Protein AF-C6GKH3-F1 (afdb_monomer_lite)

Sequence (196 aa):
LLYPLFTQWGGANEPIAAKLSFMPLEMGNGIILWLVVSGLVGSLLFGLWQRKAQFCWAEFGVLSQSASLTTAQLIGRYLLLSLLLFAGLYFLVSLIYQYFHVELRFLWPLLKPLTAERFNLFIVYWLPILVFFFVFNGLIVSVQMKQKVASSFTATLLIWSFKTALFATGGLIILWLFHFVPGFMQIGPGFDVVGL

Foldseek 3Di:
DLLLVQQVQQDPPHPCVVVPVLQVRSNLRSVLRSLLVLLVVLVVVLVVVVVVDDDDPVVLVCAPPDPPDGSVRVVVVVVVVVVCVVVVLLVVQVVCCVPVVDWDDDPPDTSHNDDPVNVSSCCVRVVSVVSSCCSVVVRCLSPVVNDDQDPDPVVRVVVSVVVVCCVVCVVVVVQCCQQCVCVVVVVHGNSVVVPD

pLDDT: mean 82.47, std 10.19, range [49.16, 94.94]

Organism: Pasteurella multocida (NCBI:txid747)

Radius of gyration: 20.03 Å; chains: 1; bounding box: 50×41×54 Å

Secondary structure (DSSP, 8-state):
-HHHHHHTTSSTT-HHHHH-TT---HHHHHHHHHHHHHHHHHHHHHHHHHTT----GGGGTSS---SSS-HHHHHHHHHHHHHHHHHHHHHHHHHHHHHH---EE-SS-EE-PPPHHHHHHHHHHHHHHHHHHIIIIIIIIIIITPPPP-SSHHHHHHHHHHHHHHHHHHHHHHHHHHHHHHHHTTS--HHHHTT-

Structure (mmCIF, N/CA/C/O backbone):
data_AF-C6GKH3-F1
#
_entry.id   AF-C6GKH3-F1
#
loop_
_atom_site.group_PDB
_atom_site.id
_atom_site.type_symbol
_atom_site.label_atom_id
_atom_site.label_alt_id
_atom_site.label_comp_id
_atom_site.label_asym_id
_atom_site.label_entity_id
_atom_site.label_seq_id
_atom_site.pdbx_PDB_ins_code
_atom_site.Cartn_x
_atom_site.Cartn_y
_atom_site.Cartn_z
_atom_site.occupancy
_atom_site.B_iso_or_equiv
_atom_site.auth_seq_id
_atom_site.auth_comp_id
_atom_site.auth_asym_id
_atom_site.auth_atom_id
_atom_site.pdbx_PDB_model_num
ATOM 1 N N . LEU A 1 1 ? 11.616 8.701 5.132 1.00 60.41 1 LEU A N 1
ATOM 2 C CA . LEU A 1 1 ? 12.934 8.353 5.713 1.00 60.41 1 LEU A CA 1
ATOM 3 C C . LEU A 1 1 ? 13.515 7.097 5.078 1.00 60.41 1 LEU A C 1
ATOM 5 O O . LEU A 1 1 ? 14.576 7.193 4.492 1.00 60.41 1 LEU A O 1
ATOM 9 N N . LEU A 1 2 ? 12.821 5.955 5.127 1.00 76.31 2 LEU A N 1
ATOM 10 C CA . LEU A 1 2 ? 13.358 4.697 4.585 1.00 76.31 2 LEU A CA 1
ATOM 11 C C . LEU A 1 2 ? 13.311 4.593 3.049 1.00 76.31 2 LEU A C 1
ATOM 13 O O . LEU A 1 2 ? 14.079 3.828 2.487 1.00 76.31 2 LEU A O 1
ATOM 17 N N . TYR A 1 3 ? 12.445 5.370 2.384 1.00 74.12 3 TYR A N 1
ATOM 18 C CA . TYR A 1 3 ? 12.283 5.348 0.924 1.00 74.12 3 TYR A CA 1
ATOM 19 C C . TYR A 1 3 ? 13.614 5.518 0.168 1.00 74.12 3 TYR A C 1
ATOM 21 O O . TYR A 1 3 ? 14.054 4.528 -0.403 1.00 74.12 3 TYR A O 1
ATOM 29 N N . PRO A 1 4 ? 14.326 6.666 0.247 1.00 72.94 4 PRO A N 1
ATOM 30 C CA . PRO A 1 4 ? 15.555 6.865 -0.528 1.00 72.94 4 PRO A CA 1
ATOM 31 C C . PRO A 1 4 ? 16.647 5.826 -0.234 1.00 72.94 4 PRO A C 1
ATOM 33 O O . PRO A 1 4 ? 17.414 5.486 -1.120 1.00 72.94 4 PRO A O 1
ATOM 36 N N . LEU A 1 5 ? 16.698 5.287 0.991 1.00 77.19 5 LEU A N 1
ATOM 37 C CA . LEU A 1 5 ? 17.719 4.324 1.419 1.00 77.19 5 LEU A CA 1
ATOM 38 C C . LEU A 1 5 ? 17.523 2.916 0.855 1.00 77.19 5 LEU A C 1
ATOM 40 O O . LEU A 1 5 ? 18.500 2.192 0.689 1.00 77.19 5 LEU A O 1
ATOM 44 N N . PHE A 1 6 ? 16.283 2.501 0.607 1.00 77.50 6 PHE A N 1
ATOM 45 C CA . PHE A 1 6 ? 16.000 1.160 0.093 1.00 77.50 6 PHE A CA 1
ATOM 46 C C . PHE A 1 6 ? 15.644 1.171 -1.389 1.00 77.50 6 PHE A C 1
ATOM 48 O O . PHE A 1 6 ? 15.880 0.176 -2.065 1.00 77.50 6 PHE A O 1
ATOM 55 N N . THR A 1 7 ? 15.148 2.292 -1.922 1.00 75.38 7 THR A N 1
ATOM 56 C CA . THR A 1 7 ? 14.892 2.414 -3.360 1.00 75.38 7 THR A CA 1
ATOM 57 C C . THR A 1 7 ? 16.166 2.589 -4.173 1.00 75.38 7 THR A C 1
ATOM 59 O O . THR A 1 7 ? 16.168 2.134 -5.305 1.00 75.38 7 THR A O 1
ATOM 62 N N . GLN A 1 8 ? 17.257 3.130 -3.606 1.00 73.12 8 GLN A N 1
ATOM 63 C CA . GLN A 1 8 ? 18.583 3.148 -4.262 1.00 73.12 8 GLN A CA 1
ATOM 64 C C . GLN A 1 8 ? 19.089 1.746 -4.622 1.00 73.12 8 GLN A C 1
ATOM 66 O O . GLN A 1 8 ? 19.972 1.590 -5.459 1.00 73.12 8 GLN A O 1
ATOM 71 N N . TRP A 1 9 ? 18.561 0.713 -3.961 1.00 68.38 9 TRP A N 1
ATOM 72 C CA . TRP A 1 9 ? 18.930 -0.653 -4.277 1.00 68.38 9 TRP A CA 1
ATOM 73 C C . TRP A 1 9 ? 18.181 -1.187 -5.475 1.00 68.38 9 TRP A C 1
ATOM 75 O O . TRP A 1 9 ? 18.629 -2.222 -5.912 1.00 68.38 9 TRP A O 1
ATOM 85 N N . GLY A 1 10 ? 17.151 -0.501 -5.995 1.00 62.56 10 GLY A N 1
ATOM 86 C CA . GLY A 1 10 ? 16.467 -0.803 -7.253 1.00 62.56 10 GLY A CA 1
ATOM 87 C C . GLY A 1 10 ? 16.907 0.139 -8.376 1.00 62.56 10 GLY A C 1
ATOM 88 O O . GLY A 1 10 ? 16.738 1.349 -8.270 1.00 62.56 10 GLY A O 1
ATOM 89 N N . GLY A 1 11 ? 17.463 -0.397 -9.464 1.00 63.91 11 GLY A N 1
ATOM 90 C CA . GLY A 1 11 ? 18.001 0.391 -10.581 1.00 63.91 11 GLY A CA 1
ATOM 91 C C . GLY A 1 11 ? 18.886 -0.437 -11.518 1.00 63.91 11 GLY A C 1
ATOM 92 O O . GLY A 1 11 ? 18.988 -1.650 -11.359 1.00 63.91 11 GLY A O 1
ATOM 93 N N . ALA A 1 12 ? 19.538 0.213 -12.488 1.00 49.16 12 ALA A N 1
ATOM 94 C CA . ALA A 1 12 ? 20.428 -0.469 -13.431 1.00 49.16 12 ALA A CA 1
ATOM 95 C C . ALA A 1 12 ? 21.635 -1.099 -12.702 1.00 49.16 12 ALA A C 1
ATOM 97 O O . ALA A 1 12 ? 22.285 -0.431 -11.899 1.00 49.16 12 ALA A O 1
ATOM 98 N N . ASN A 1 13 ? 21.957 -2.364 -13.012 1.00 55.03 13 ASN A N 1
ATOM 99 C CA . ASN A 1 13 ? 22.965 -3.200 -12.327 1.00 55.03 13 ASN A CA 1
ATOM 100 C C . ASN A 1 13 ? 22.602 -3.579 -10.876 1.00 55.03 13 ASN A C 1
ATOM 102 O O . ASN A 1 13 ? 23.437 -3.536 -9.969 1.00 55.03 13 ASN A O 1
ATOM 106 N N . GLU A 1 14 ? 21.346 -3.970 -10.658 1.00 64.31 14 GLU A N 1
ATOM 107 C CA . GLU A 1 14 ? 20.817 -4.285 -9.333 1.00 64.31 14 GLU A CA 1
ATOM 108 C C . GLU A 1 14 ? 21.371 -5.597 -8.725 1.00 64.31 14 GLU A C 1
ATOM 110 O O . GLU A 1 14 ? 21.302 -6.655 -9.361 1.00 64.31 14 GLU A O 1
ATOM 115 N N . PRO A 1 15 ? 21.812 -5.615 -7.451 1.00 63.19 15 PRO A N 1
ATOM 116 C CA . PRO A 1 15 ? 22.216 -6.849 -6.774 1.00 63.19 15 PRO A CA 1
ATOM 117 C C . PRO A 1 15 ? 21.060 -7.822 -6.484 1.00 63.19 15 PRO A C 1
ATOM 119 O O . PRO A 1 15 ? 21.326 -9.007 -6.270 1.00 63.19 15 PRO A O 1
ATOM 122 N N . ILE A 1 16 ? 19.803 -7.356 -6.436 1.00 65.38 16 ILE A N 1
ATOM 123 C CA . ILE A 1 16 ? 18.642 -8.205 -6.117 1.00 65.38 16 ILE A CA 1
ATOM 124 C C . ILE A 1 16 ? 18.239 -9.024 -7.341 1.00 65.38 16 ILE A C 1
ATOM 126 O O . ILE A 1 16 ? 18.256 -10.251 -7.250 1.00 65.38 16 ILE A O 1
ATOM 130 N N . ALA A 1 17 ? 17.976 -8.392 -8.489 1.00 61.50 17 ALA A N 1
ATOM 131 C CA . ALA A 1 17 ? 17.701 -9.110 -9.737 1.00 61.50 17 ALA A CA 1
ATOM 132 C C . ALA A 1 17 ? 18.861 -10.043 -10.153 1.00 61.50 17 ALA A C 1
ATOM 134 O O . ALA A 1 17 ? 18.625 -11.146 -10.642 1.00 61.50 17 ALA A O 1
ATOM 135 N N . ALA A 1 18 ? 20.114 -9.655 -9.876 1.00 62.12 18 ALA A N 1
ATOM 136 C CA . ALA A 1 18 ? 21.288 -10.491 -10.144 1.00 62.12 18 ALA A CA 1
ATOM 137 C C . ALA A 1 18 ? 21.376 -11.757 -9.266 1.00 62.12 18 ALA A C 1
ATOM 139 O O . ALA A 1 18 ? 22.001 -12.738 -9.666 1.00 62.12 18 ALA A O 1
ATOM 140 N N . LYS A 1 19 ? 20.779 -11.753 -8.065 1.00 74.31 19 LYS A N 1
ATOM 141 C CA . LYS A 1 19 ? 20.819 -12.886 -7.119 1.00 74.31 19 LYS A CA 1
ATOM 142 C C . LYS A 1 19 ? 19.516 -13.680 -7.063 1.00 74.31 19 LYS A C 1
ATOM 144 O O . LYS A 1 19 ? 19.547 -14.868 -6.751 1.00 74.31 19 LYS A O 1
ATOM 149 N N . LEU A 1 20 ? 18.381 -13.040 -7.334 1.00 77.88 20 LEU A N 1
ATOM 150 C CA . LEU A 1 20 ? 17.043 -13.614 -7.241 1.00 77.88 20 LEU A CA 1
ATOM 151 C C . LEU A 1 20 ? 16.384 -13.600 -8.623 1.00 77.88 20 LEU A C 1
ATOM 153 O O . LEU A 1 20 ? 15.686 -12.660 -8.992 1.00 77.88 20 LEU A O 1
ATOM 157 N N . SER A 1 21 ? 16.552 -14.693 -9.369 1.00 75.69 21 SER A N 1
ATOM 158 C CA . SER A 1 21 ? 16.004 -14.848 -10.726 1.00 75.69 21 SER A CA 1
ATOM 159 C C . SER A 1 21 ? 14.473 -14.764 -10.809 1.00 75.69 21 SER A C 1
ATOM 161 O O . SER A 1 21 ? 13.926 -14.508 -11.877 1.00 75.69 21 SER A O 1
ATOM 163 N N . PHE A 1 22 ? 13.768 -14.952 -9.689 1.00 79.50 22 PHE A N 1
ATOM 164 C CA . PHE A 1 22 ? 12.310 -14.830 -9.601 1.00 79.50 22 PHE A CA 1
ATOM 165 C C . PHE A 1 22 ? 11.820 -13.395 -9.323 1.00 79.50 22 PHE A C 1
ATOM 167 O O . PHE A 1 22 ? 10.611 -13.163 -9.303 1.00 79.50 22 PHE A O 1
ATOM 174 N N . MET A 1 23 ? 12.729 -12.430 -9.125 1.00 81.88 23 MET A N 1
ATOM 175 C CA . MET A 1 23 ? 12.424 -11.007 -8.922 1.00 81.88 23 MET A CA 1
ATOM 176 C C . MET A 1 23 ? 13.053 -10.135 -10.027 1.00 81.88 23 MET A C 1
ATOM 178 O O . MET A 1 23 ? 13.995 -9.386 -9.767 1.00 81.88 23 MET A O 1
ATOM 182 N N . PRO A 1 24 ? 12.545 -10.202 -11.273 1.00 79.81 24 PRO A N 1
ATOM 183 C CA . PRO A 1 24 ? 13.171 -9.547 -12.424 1.00 79.81 24 PRO A CA 1
ATOM 184 C C . PRO A 1 24 ? 12.916 -8.033 -12.524 1.00 79.81 24 PRO A C 1
ATOM 186 O O . PRO A 1 24 ? 13.501 -7.375 -13.379 1.00 79.81 24 PRO A O 1
ATOM 189 N N . LEU A 1 25 ? 12.019 -7.455 -11.717 1.00 78.12 25 LEU A N 1
ATOM 190 C CA . LEU A 1 25 ? 11.674 -6.032 -11.809 1.00 78.12 25 LEU A CA 1
ATOM 191 C C . LEU A 1 25 ? 12.678 -5.181 -11.023 1.00 78.12 25 LEU A C 1
ATOM 193 O O . LEU A 1 25 ? 12.406 -4.844 -9.879 1.00 78.12 25 LEU A O 1
ATOM 197 N N . GLU A 1 26 ? 13.785 -4.776 -11.647 1.00 74.56 26 GLU A N 1
ATOM 198 C CA . GLU A 1 26 ? 14.866 -3.979 -11.022 1.00 74.56 26 GLU A CA 1
ATOM 199 C C . GLU A 1 26 ? 14.336 -2.782 -10.218 1.00 74.56 26 GLU A C 1
ATOM 201 O O . GLU A 1 26 ? 14.573 -2.616 -9.026 1.00 74.56 26 GLU A O 1
ATOM 206 N N . MET A 1 27 ? 13.518 -1.970 -10.876 1.00 74.50 27 MET A N 1
ATOM 207 C CA . MET A 1 27 ? 12.934 -0.768 -10.300 1.00 74.50 27 MET A CA 1
ATOM 208 C C . MET A 1 27 ? 11.856 -1.125 -9.242 1.00 74.50 27 MET A C 1
ATOM 210 O O . MET A 1 27 ? 11.688 -0.438 -8.234 1.00 74.50 27 MET A O 1
ATOM 214 N N . GLY A 1 28 ? 11.145 -2.242 -9.434 1.00 77.75 28 GLY A N 1
ATOM 215 C CA . GLY A 1 28 ? 10.147 -2.753 -8.490 1.00 77.75 28 GLY A CA 1
ATOM 216 C C . GLY A 1 28 ? 10.755 -3.339 -7.217 1.00 77.75 28 GLY A C 1
ATOM 217 O O . GLY A 1 28 ? 10.156 -3.218 -6.151 1.00 77.75 28 GLY A O 1
ATOM 218 N N . ASN A 1 29 ? 11.944 -3.929 -7.297 1.00 84.69 29 ASN A N 1
ATOM 219 C CA . ASN A 1 29 ? 12.625 -4.586 -6.187 1.00 84.69 29 ASN A CA 1
ATOM 220 C C . ASN A 1 29 ? 13.001 -3.596 -5.082 1.00 84.69 29 ASN A C 1
ATOM 222 O O . ASN A 1 29 ? 12.704 -3.862 -3.916 1.00 84.69 29 ASN A O 1
ATOM 226 N N . GLY A 1 30 ? 13.534 -2.423 -5.436 1.00 82.44 30 GLY A N 1
ATOM 227 C CA . GLY A 1 30 ? 13.809 -1.349 -4.474 1.00 82.44 30 GLY A CA 1
ATOM 228 C C . GLY A 1 30 ? 12.553 -0.883 -3.726 1.00 82.44 30 GLY A C 1
ATOM 229 O O . GLY A 1 30 ? 12.572 -0.693 -2.508 1.00 82.44 30 GLY A O 1
ATOM 230 N N . ILE A 1 31 ? 11.418 -0.777 -4.427 1.00 82.25 31 ILE A N 1
ATOM 231 C CA . ILE A 1 31 ? 10.130 -0.434 -3.807 1.00 82.25 31 ILE A CA 1
ATOM 232 C C . ILE A 1 31 ? 9.643 -1.559 -2.897 1.00 82.25 31 ILE A C 1
ATOM 234 O O . ILE A 1 31 ? 9.250 -1.291 -1.765 1.00 82.25 31 ILE A O 1
ATOM 238 N N . ILE A 1 32 ? 9.687 -2.815 -3.345 1.00 87.69 32 ILE A N 1
ATOM 239 C CA . ILE A 1 32 ? 9.299 -3.962 -2.516 1.00 87.69 32 ILE A CA 1
ATOM 240 C C . ILE A 1 32 ? 10.155 -4.031 -1.255 1.00 87.69 32 ILE A C 1
ATOM 242 O O . ILE A 1 32 ? 9.604 -4.196 -0.169 1.00 87.69 32 ILE A O 1
ATOM 246 N N . LEU A 1 33 ? 11.471 -3.850 -1.365 1.00 87.50 33 LEU A N 1
ATOM 247 C CA . LEU A 1 33 ? 12.372 -3.832 -0.219 1.00 87.50 33 LEU A CA 1
ATOM 248 C C . LEU A 1 33 ? 11.985 -2.727 0.766 1.00 87.50 33 LEU A C 1
ATOM 250 O O . LEU A 1 33 ? 11.832 -2.986 1.962 1.00 87.50 33 LEU A O 1
ATOM 254 N N . TRP A 1 34 ? 11.759 -1.511 0.264 1.00 87.69 34 TRP A N 1
ATOM 255 C CA . TRP A 1 34 ? 11.295 -0.398 1.083 1.00 87.69 34 TRP A CA 1
ATOM 256 C C . TRP A 1 34 ? 9.975 -0.719 1.801 1.00 87.69 34 TRP A C 1
ATOM 258 O O . TRP A 1 34 ? 9.864 -0.481 3.009 1.00 87.69 34 TRP A O 1
ATOM 268 N N . LEU A 1 35 ? 8.989 -1.274 1.092 1.00 89.19 35 LEU A N 1
ATOM 269 C CA . LEU A 1 35 ? 7.688 -1.639 1.655 1.00 89.19 35 LEU A CA 1
ATOM 270 C C . LEU A 1 35 ? 7.818 -2.748 2.704 1.00 89.19 35 LEU A C 1
ATOM 272 O O . LEU A 1 35 ? 7.252 -2.623 3.787 1.00 89.19 35 LEU A O 1
ATOM 276 N N . VAL A 1 36 ? 8.598 -3.796 2.434 1.00 90.38 36 VAL A N 1
ATOM 277 C CA . VAL A 1 36 ? 8.830 -4.902 3.374 1.00 90.38 36 VAL A CA 1
ATOM 278 C C . VAL A 1 36 ? 9.476 -4.387 4.654 1.00 90.38 36 VAL A C 1
ATOM 280 O O . VAL A 1 36 ? 8.945 -4.621 5.738 1.00 90.38 36 VAL A O 1
ATOM 283 N N . VAL A 1 37 ? 10.573 -3.630 4.555 1.00 91.00 37 VAL A N 1
ATOM 284 C CA . VAL A 1 37 ? 11.255 -3.093 5.742 1.00 91.00 37 VAL A CA 1
ATOM 285 C C . VAL A 1 37 ? 10.336 -2.143 6.508 1.00 91.00 37 VAL A C 1
ATOM 287 O O . VAL A 1 37 ? 10.231 -2.239 7.731 1.00 91.00 37 VAL A O 1
ATOM 290 N N . SER A 1 38 ? 9.613 -1.267 5.809 1.00 90.19 38 SER A N 1
ATOM 291 C CA . SER A 1 38 ? 8.666 -0.344 6.444 1.00 90.19 38 SER A CA 1
ATOM 292 C C . SER A 1 38 ? 7.525 -1.087 7.144 1.00 90.19 38 SER A C 1
ATOM 294 O O . SER A 1 38 ? 7.148 -0.716 8.254 1.00 90.19 38 SER A O 1
ATOM 296 N N . GLY A 1 39 ? 6.996 -2.151 6.537 1.00 91.81 39 GLY A N 1
ATOM 297 C CA . GLY A 1 39 ? 5.958 -3.003 7.119 1.00 91.81 39 GLY A CA 1
ATOM 298 C C . GLY A 1 39 ? 6.449 -3.772 8.346 1.00 91.81 39 GLY A C 1
ATOM 299 O O . GLY A 1 39 ? 5.731 -3.854 9.343 1.00 91.81 39 GLY A O 1
ATOM 300 N N . LEU A 1 40 ? 7.688 -4.272 8.324 1.00 93.00 40 LEU A N 1
ATOM 301 C CA . LEU A 1 40 ? 8.318 -4.930 9.473 1.00 93.00 40 LEU A CA 1
ATOM 302 C C . LEU A 1 40 ? 8.518 -3.959 10.638 1.00 93.00 40 LEU A C 1
ATOM 304 O O . LEU A 1 40 ? 8.121 -4.260 11.764 1.00 93.00 40 LEU A O 1
ATOM 308 N N . VAL A 1 41 ? 9.070 -2.773 10.367 1.00 91.88 41 VAL A N 1
ATOM 309 C CA . VAL A 1 41 ? 9.230 -1.714 11.374 1.00 91.88 41 VAL A CA 1
ATOM 310 C C . VAL A 1 41 ? 7.867 -1.301 11.931 1.00 91.88 41 VAL A C 1
ATOM 312 O O . VAL A 1 41 ? 7.702 -1.233 13.147 1.00 91.88 41 VAL A O 1
ATOM 315 N N . GLY A 1 42 ? 6.872 -1.089 11.066 1.00 91.12 42 GLY A N 1
ATOM 316 C CA . GLY A 1 42 ? 5.506 -0.757 11.468 1.00 91.12 42 GLY A CA 1
ATOM 317 C C . GLY A 1 42 ? 4.881 -1.824 12.368 1.00 91.12 42 GLY A C 1
ATOM 318 O O . GLY A 1 42 ? 4.335 -1.497 13.419 1.00 91.12 42 GLY A O 1
ATOM 319 N N . SER A 1 43 ? 5.036 -3.100 12.014 1.00 91.56 43 SER A N 1
ATOM 320 C CA . SER A 1 43 ? 4.538 -4.232 12.808 1.00 91.56 43 SER A CA 1
ATOM 321 C C . SER A 1 43 ? 5.218 -4.320 14.174 1.00 91.56 43 SER A C 1
ATOM 323 O O . SER A 1 43 ? 4.554 -4.540 15.187 1.00 91.56 43 SER A O 1
ATOM 325 N N . LEU A 1 44 ? 6.536 -4.108 14.225 1.00 93.38 44 LEU A N 1
ATOM 326 C CA . LEU A 1 44 ? 7.302 -4.105 15.470 1.00 93.38 44 LEU A CA 1
ATOM 327 C C . LEU A 1 44 ? 6.871 -2.957 16.389 1.00 93.38 44 LEU A C 1
ATOM 329 O O . LEU A 1 44 ? 6.598 -3.182 17.568 1.00 93.38 44 LEU A O 1
ATOM 333 N N . LEU A 1 45 ? 6.754 -1.740 15.853 1.00 91.81 45 LEU A N 1
ATOM 334 C CA . LEU A 1 45 ? 6.290 -0.574 16.607 1.00 91.81 45 LEU A CA 1
ATOM 335 C C . LEU A 1 45 ? 4.852 -0.758 17.102 1.00 91.81 45 LEU A C 1
ATOM 337 O O . LEU A 1 45 ? 4.564 -0.449 18.260 1.00 91.81 45 LEU A O 1
ATOM 341 N N . PHE A 1 46 ? 3.975 -1.313 16.264 1.00 90.50 46 PHE A N 1
ATOM 342 C CA . PHE A 1 46 ? 2.610 -1.654 16.648 1.00 90.50 46 PHE A CA 1
ATOM 343 C C . PHE A 1 46 ? 2.589 -2.671 17.794 1.00 90.50 46 PHE A C 1
ATOM 345 O O . PHE A 1 46 ? 1.900 -2.453 18.786 1.00 90.50 46 PHE A O 1
ATOM 352 N N . GLY A 1 47 ? 3.393 -3.736 17.721 1.00 89.88 47 GLY A N 1
ATOM 353 C CA . GLY A 1 47 ? 3.489 -4.741 18.782 1.00 89.88 47 GLY A CA 1
ATOM 354 C C . GLY A 1 47 ? 4.012 -4.173 20.107 1.00 89.88 47 GLY A C 1
ATOM 355 O O . GLY A 1 47 ? 3.504 -4.510 21.177 1.00 89.88 47 GLY A O 1
ATOM 356 N N . LEU A 1 48 ? 4.993 -3.267 20.062 1.00 91.62 48 LEU A N 1
ATOM 357 C CA . LEU A 1 48 ? 5.496 -2.573 21.254 1.00 91.62 48 LEU A CA 1
ATOM 358 C C . LEU A 1 48 ? 4.447 -1.640 21.869 1.00 91.62 48 LEU A C 1
ATOM 360 O O . LEU A 1 48 ? 4.316 -1.588 23.093 1.00 91.62 48 LEU A O 1
ATOM 364 N N . TRP A 1 49 ? 3.699 -0.919 21.033 1.00 91.12 49 TRP A N 1
ATOM 365 C CA . TRP A 1 49 ? 2.583 -0.082 21.469 1.00 91.12 49 TRP A CA 1
ATOM 366 C C . TRP A 1 49 ? 1.464 -0.925 22.088 1.00 91.12 49 TRP A C 1
ATOM 368 O O . TRP A 1 49 ? 0.990 -0.615 23.181 1.00 91.12 49 TRP A O 1
ATOM 378 N N . GLN A 1 50 ? 1.109 -2.037 21.444 1.00 87.56 50 GLN A N 1
ATOM 379 C CA . GLN A 1 50 ? 0.048 -2.935 21.880 1.00 87.56 50 GLN A CA 1
ATOM 380 C C . GLN A 1 50 ? 0.287 -3.481 23.289 1.00 87.56 50 GLN A C 1
ATOM 382 O O . GLN A 1 50 ? -0.652 -3.573 24.069 1.00 87.56 50 GLN A O 1
ATOM 387 N N . ARG A 1 51 ? 1.536 -3.791 23.657 1.00 86.94 51 ARG A N 1
ATOM 388 C CA . ARG A 1 51 ? 1.872 -4.253 25.018 1.00 86.94 51 ARG A CA 1
ATOM 389 C C . ARG A 1 51 ? 1.481 -3.260 26.115 1.00 86.94 51 ARG A C 1
ATOM 391 O O . ARG A 1 51 ? 1.310 -3.665 27.259 1.00 86.94 51 ARG A O 1
ATOM 398 N N . LYS A 1 52 ? 1.393 -1.968 25.788 1.00 86.19 52 LYS A N 1
ATOM 399 C CA . LYS A 1 52 ? 1.048 -0.893 26.729 1.00 86.19 52 LYS A CA 1
ATOM 400 C C . LYS A 1 52 ? -0.407 -0.444 26.609 1.00 86.19 52 LYS A C 1
ATOM 402 O O . LYS A 1 52 ? -0.923 0.182 27.530 1.00 86.19 52 LYS A O 1
ATOM 407 N N . ALA A 1 53 ? -1.052 -0.716 25.480 1.00 81.81 53 ALA A N 1
ATOM 408 C CA . ALA A 1 53 ? -2.401 -0.262 25.199 1.00 81.81 53 ALA A CA 1
ATOM 409 C C . ALA A 1 53 ? -3.431 -1.284 25.709 1.00 81.81 53 ALA A C 1
ATOM 411 O O . ALA A 1 53 ? -3.395 -2.455 25.348 1.00 81.81 53 ALA A O 1
ATOM 412 N N . GLN A 1 54 ? -4.364 -0.833 26.546 1.00 73.56 54 GLN A N 1
ATOM 413 C CA . GLN A 1 54 ? -5.513 -1.634 26.970 1.00 73.56 54 GLN A CA 1
ATOM 414 C C . GLN A 1 54 ? -6.619 -1.462 25.935 1.00 73.56 54 GLN A C 1
ATOM 416 O O . GLN A 1 54 ? -7.215 -0.387 25.857 1.00 73.56 54 GLN A O 1
ATOM 421 N N . PHE A 1 55 ? -6.868 -2.478 25.108 1.00 71.81 55 PHE A N 1
ATOM 422 C CA . PHE A 1 55 ? -7.923 -2.385 24.108 1.00 71.81 55 PHE A CA 1
ATOM 423 C C . PHE A 1 55 ? -8.559 -3.726 23.740 1.00 71.81 55 PHE A C 1
ATOM 425 O O . PHE A 1 55 ? -7.916 -4.774 23.775 1.00 71.81 55 PHE A O 1
ATOM 432 N N . CYS A 1 56 ? -9.838 -3.684 23.362 1.00 71.31 56 CYS A N 1
ATOM 433 C CA . CYS A 1 56 ? -10.600 -4.859 22.956 1.00 71.31 56 CYS A CA 1
ATOM 434 C C . CYS A 1 56 ? -10.557 -5.030 21.432 1.00 71.31 56 CYS A C 1
ATOM 436 O O . CYS A 1 56 ? -10.988 -4.154 20.686 1.00 71.31 56 CYS A O 1
ATOM 438 N N . TRP A 1 57 ? -10.098 -6.186 20.945 1.00 71.62 57 TRP A N 1
ATOM 439 C CA . TRP A 1 57 ? -10.053 -6.500 19.508 1.00 71.62 57 TRP A CA 1
ATOM 440 C C . TRP A 1 57 ? -11.414 -6.417 18.807 1.00 71.62 57 TRP A C 1
ATOM 442 O O . TRP A 1 57 ? -11.485 -6.116 17.614 1.00 71.62 57 TRP A O 1
ATOM 452 N N . ALA A 1 58 ? -12.502 -6.642 19.546 1.00 66.19 58 ALA A N 1
ATOM 453 C CA . ALA A 1 58 ? -13.850 -6.502 19.017 1.00 66.19 58 ALA A CA 1
ATOM 454 C C . ALA A 1 58 ? -14.185 -5.039 18.677 1.00 66.19 58 ALA A C 1
ATOM 456 O O . ALA A 1 58 ? -14.835 -4.782 17.669 1.00 66.19 58 ALA A O 1
ATOM 457 N N . GLU A 1 59 ? -13.689 -4.066 19.451 1.00 66.88 59 GLU A N 1
ATOM 458 C CA . GLU A 1 59 ? -13.909 -2.630 19.197 1.00 66.88 59 GLU A CA 1
ATOM 459 C C . GLU A 1 59 ? -13.197 -2.122 17.938 1.00 66.88 59 GLU A C 1
ATOM 461 O O . GLU A 1 59 ? -13.496 -1.032 17.440 1.00 66.88 59 GLU A O 1
ATOM 466 N N . PHE A 1 60 ? -12.281 -2.921 17.395 1.00 65.06 60 PHE A N 1
ATOM 467 C CA . PHE A 1 60 ? -11.579 -2.650 16.145 1.00 65.06 60 PHE A CA 1
ATOM 468 C C . PHE A 1 60 ? -12.136 -3.416 14.949 1.00 65.06 60 PHE A C 1
ATOM 470 O O . PHE A 1 60 ? -11.550 -3.368 13.873 1.00 65.06 60 PHE A O 1
ATOM 477 N N . GLY A 1 61 ? -13.261 -4.118 15.115 1.00 63.44 61 GLY A N 1
ATOM 478 C CA . GLY A 1 61 ? -13.901 -4.849 14.023 1.00 63.44 61 GLY A CA 1
ATOM 479 C C . GLY A 1 61 ? -13.139 -6.099 13.574 1.00 63.44 61 GLY A C 1
ATOM 480 O O . GLY A 1 61 ? -13.484 -6.672 12.545 1.00 63.44 61 GLY A O 1
ATOM 481 N N . VAL A 1 62 ? -12.132 -6.542 14.341 1.00 65.31 62 VAL A N 1
ATOM 482 C CA . VAL A 1 62 ? -11.429 -7.817 14.106 1.00 65.31 62 VAL A CA 1
ATOM 483 C C . VAL A 1 62 ? -12.322 -8.996 14.490 1.00 65.31 62 VAL A C 1
ATOM 485 O O . VAL A 1 62 ? -12.289 -10.045 13.853 1.00 65.31 62 VAL A O 1
ATOM 488 N N . LEU A 1 63 ? -13.144 -8.813 15.524 1.00 69.19 63 LEU A N 1
ATOM 489 C CA . LEU A 1 63 ? -14.133 -9.786 15.973 1.00 69.19 63 LEU A CA 1
ATOM 490 C C . LEU A 1 63 ? -15.534 -9.221 15.754 1.00 69.19 63 LEU A C 1
ATOM 492 O O . LEU A 1 63 ? -15.760 -8.022 15.926 1.00 69.19 63 LEU A O 1
ATOM 496 N N . SER A 1 64 ? -16.480 -10.088 15.393 1.00 65.12 64 SER A N 1
ATOM 497 C CA . SER A 1 64 ? -17.881 -9.687 15.306 1.00 65.12 64 SER A CA 1
ATOM 498 C C . SER A 1 64 ? -18.397 -9.290 16.689 1.00 65.12 64 SER A C 1
ATOM 500 O O . SER A 1 64 ? -18.297 -10.061 17.640 1.00 65.12 64 SER A O 1
ATOM 502 N N . GLN A 1 65 ? -18.969 -8.091 16.784 1.00 66.12 65 GLN A N 1
ATOM 503 C CA . GLN A 1 65 ? -19.743 -7.645 17.947 1.00 66.12 65 GLN A CA 1
ATOM 504 C C . GLN A 1 65 ? -21.239 -7.960 17.804 1.00 66.12 65 GLN A C 1
ATOM 506 O O . GLN A 1 65 ? -22.015 -7.725 18.727 1.00 66.12 65 GLN A O 1
ATOM 511 N N . SER A 1 66 ? -21.666 -8.461 16.640 1.00 65.31 66 SER A N 1
ATOM 512 C CA . SER A 1 66 ? -23.072 -8.764 16.377 1.00 65.31 66 SER A CA 1
ATOM 513 C C . SER A 1 66 ? -23.412 -10.184 16.820 1.00 65.31 66 SER A C 1
ATOM 515 O O . SER A 1 66 ? -22.671 -11.121 16.533 1.00 65.31 66 SER A O 1
ATOM 517 N N . ALA A 1 67 ? -24.574 -10.357 17.452 1.00 66.12 67 ALA A N 1
ATOM 518 C CA . ALA A 1 67 ? -25.097 -11.682 17.790 1.00 66.12 67 ALA A CA 1
ATOM 519 C C . ALA A 1 67 ? -25.515 -12.499 16.548 1.00 66.12 67 ALA A C 1
ATOM 521 O O . ALA A 1 67 ? -25.689 -13.710 16.638 1.00 66.12 67 ALA A O 1
ATOM 522 N N . SER A 1 68 ? -25.693 -11.846 15.394 1.00 76.94 68 SER A N 1
ATOM 523 C CA . SER A 1 68 ? -26.243 -12.450 14.176 1.00 76.94 68 SER A CA 1
ATOM 524 C C . SER A 1 68 ? -25.198 -12.943 13.175 1.00 76.94 68 SER A C 1
ATOM 526 O O . SER A 1 68 ? -25.519 -13.801 12.355 1.00 76.94 68 SER A O 1
ATOM 528 N N . LEU A 1 69 ? -23.968 -12.419 13.206 1.00 80.44 69 LEU A N 1
ATOM 529 C CA . LEU A 1 69 ? -22.902 -12.815 12.283 1.00 80.44 69 LEU A CA 1
ATOM 530 C C . LEU A 1 69 ? -21.694 -13.329 13.049 1.00 80.44 69 LEU A C 1
ATOM 532 O O . LEU A 1 69 ? -21.188 -12.666 13.954 1.00 80.44 69 LEU A O 1
ATOM 536 N N . THR A 1 70 ? -21.171 -14.480 12.637 1.00 86.81 70 THR A N 1
ATOM 537 C CA . THR A 1 70 ? -19.888 -14.961 13.152 1.00 86.81 70 THR A CA 1
ATOM 538 C C . THR A 1 70 ? -18.740 -14.150 12.551 1.00 86.81 70 THR A C 1
ATOM 540 O O . THR A 1 70 ? -18.839 -13.614 11.443 1.00 86.81 70 THR A O 1
ATOM 543 N N . THR A 1 71 ? -17.608 -14.077 13.251 1.00 83.31 71 THR A N 1
ATOM 544 C CA . THR A 1 71 ? -16.400 -13.404 12.743 1.00 83.31 71 THR A CA 1
ATOM 545 C C . THR A 1 71 ? -15.971 -13.947 11.374 1.00 83.31 71 THR A C 1
ATOM 547 O O . THR A 1 71 ? -15.624 -13.171 10.489 1.00 83.31 71 THR A O 1
ATOM 550 N N . ALA A 1 72 ? -16.070 -15.263 11.153 1.00 86.50 72 ALA A N 1
ATOM 551 C CA . ALA A 1 72 ? -15.732 -15.884 9.871 1.00 86.50 72 ALA A CA 1
ATOM 552 C C . ALA A 1 72 ? -16.646 -15.413 8.724 1.00 86.50 72 ALA A C 1
ATOM 554 O O . ALA A 1 72 ? -16.165 -15.121 7.631 1.00 86.50 72 ALA A O 1
ATOM 555 N N . GLN A 1 73 ? -17.954 -15.280 8.975 1.00 87.69 73 GLN A N 1
ATOM 556 C CA . GLN A 1 73 ? -18.900 -14.748 7.988 1.00 87.69 73 GLN A CA 1
ATOM 557 C C . GLN A 1 73 ? -18.607 -13.283 7.656 1.00 87.69 73 GLN A C 1
ATOM 559 O O . GLN A 1 73 ? -18.685 -12.887 6.493 1.00 87.69 73 GLN A O 1
ATOM 564 N N . LEU A 1 74 ? -18.252 -12.482 8.664 1.00 84.75 74 LEU A N 1
ATOM 565 C CA . LEU A 1 74 ? -17.885 -11.083 8.475 1.00 84.75 74 LEU A CA 1
ATOM 566 C C . LEU A 1 74 ? -16.618 -10.952 7.614 1.00 84.75 74 LEU A C 1
ATOM 568 O O . LEU A 1 74 ? -16.622 -10.209 6.633 1.00 84.75 74 LEU A O 1
ATOM 572 N N . ILE A 1 75 ? -15.575 -11.732 7.924 1.00 85.75 75 ILE A N 1
ATOM 573 C CA . ILE A 1 75 ? -14.344 -11.808 7.124 1.00 85.75 75 ILE A CA 1
ATOM 574 C C . ILE A 1 75 ? -14.669 -12.220 5.685 1.00 85.75 75 ILE A C 1
ATOM 576 O O . ILE A 1 75 ? -14.228 -11.557 4.750 1.00 85.75 75 ILE A O 1
ATOM 580 N N . GLY A 1 76 ? -15.487 -13.259 5.491 1.00 89.25 76 GLY A N 1
ATOM 581 C CA . GLY A 1 76 ? -15.897 -13.718 4.163 1.00 89.25 76 GLY A CA 1
ATOM 582 C C . GLY A 1 76 ? -16.596 -12.633 3.338 1.00 89.25 76 GLY A C 1
ATOM 583 O O . GLY A 1 76 ? -16.293 -12.470 2.158 1.00 89.25 76 GLY A O 1
ATOM 584 N N . ARG A 1 77 ? -17.475 -11.831 3.956 1.00 89.38 77 ARG A N 1
ATOM 585 C CA . ARG A 1 77 ? -18.141 -10.697 3.287 1.00 89.38 77 ARG A CA 1
ATOM 586 C C . ARG A 1 77 ? -17.158 -9.607 2.872 1.00 89.38 77 ARG A C 1
ATOM 588 O O . ARG A 1 77 ? -17.261 -9.108 1.755 1.00 89.38 77 ARG A O 1
ATOM 595 N N . TYR A 1 78 ? -16.205 -9.249 3.732 1.00 87.19 78 TYR A N 1
ATOM 596 C CA . TYR A 1 78 ? -15.193 -8.247 3.390 1.00 87.19 78 TYR A CA 1
ATOM 597 C C . TYR A 1 78 ? -14.199 -8.747 2.338 1.00 87.19 78 TYR A C 1
ATOM 599 O O . TYR A 1 78 ? -13.816 -7.979 1.459 1.00 87.19 78 TYR A O 1
ATOM 607 N N . LEU A 1 79 ? -13.829 -10.030 2.370 1.00 89.12 79 LEU A N 1
ATOM 608 C CA . LEU A 1 79 ? -13.023 -10.652 1.319 1.00 89.12 79 LEU A CA 1
ATOM 609 C C . LEU A 1 79 ? -13.762 -10.658 -0.020 1.00 89.12 79 LEU A C 1
ATOM 611 O O . LEU A 1 79 ? -13.175 -10.286 -1.033 1.00 89.12 79 LEU A O 1
ATOM 615 N N . LEU A 1 80 ? -15.052 -11.007 -0.025 1.00 92.94 80 LEU A N 1
ATOM 616 C CA . LEU A 1 80 ? -15.882 -10.942 -1.225 1.00 92.94 80 LEU A CA 1
ATOM 617 C C . LEU A 1 80 ? -15.986 -9.507 -1.751 1.00 92.94 80 LEU A C 1
ATOM 619 O O . LEU A 1 80 ? -15.807 -9.285 -2.943 1.00 92.94 80 LEU A O 1
ATOM 623 N N . LEU A 1 81 ? -16.223 -8.527 -0.877 1.00 91.69 81 LEU A N 1
ATOM 624 C CA . LEU A 1 81 ? -16.261 -7.118 -1.265 1.00 91.69 81 LEU A CA 1
ATOM 625 C C . LEU A 1 81 ? -14.925 -6.663 -1.869 1.00 91.69 81 LEU A C 1
ATOM 627 O O . LEU A 1 81 ? -14.920 -6.033 -2.921 1.00 91.69 81 LEU A O 1
ATOM 631 N N . SER A 1 82 ? -13.798 -7.013 -1.243 1.00 88.06 82 SER A N 1
ATOM 632 C CA . SER A 1 82 ? -12.455 -6.719 -1.759 1.00 88.06 82 SER A CA 1
ATOM 633 C C . SER A 1 82 ? -12.231 -7.341 -3.141 1.00 88.06 82 SER A C 1
ATOM 635 O O . SER A 1 82 ? -11.783 -6.657 -4.062 1.00 88.06 82 SER A O 1
ATOM 637 N N . LEU A 1 83 ? -12.628 -8.607 -3.321 1.00 90.44 83 LEU A N 1
ATOM 638 C CA . LEU A 1 83 ? -12.557 -9.301 -4.605 1.00 90.44 83 LEU A CA 1
ATOM 639 C C . LEU A 1 83 ? -13.415 -8.611 -5.672 1.00 90.44 83 LEU A C 1
ATOM 641 O O . LEU A 1 83 ? -12.942 -8.419 -6.787 1.00 90.44 83 LEU A O 1
ATOM 645 N N . LEU A 1 84 ? -14.644 -8.206 -5.339 1.00 94.25 84 LEU A N 1
ATOM 646 C CA . LEU A 1 84 ? -15.541 -7.501 -6.259 1.00 94.25 84 LEU A CA 1
ATOM 647 C C . LEU A 1 84 ? -14.994 -6.124 -6.651 1.00 94.25 84 LEU A C 1
ATOM 649 O O . LEU A 1 84 ? -15.052 -5.763 -7.823 1.00 94.25 84 LEU A O 1
ATOM 653 N N . LEU A 1 85 ? -14.430 -5.371 -5.702 1.00 90.69 85 LEU A N 1
ATOM 654 C CA . LEU A 1 85 ? -13.799 -4.076 -5.977 1.00 90.69 85 LEU A CA 1
ATOM 655 C C . LEU A 1 85 ? -12.572 -4.235 -6.881 1.00 90.69 85 LEU A C 1
ATOM 657 O O . LEU A 1 85 ? -12.425 -3.499 -7.857 1.00 90.69 85 LEU A O 1
ATOM 661 N N . PHE A 1 86 ? -11.718 -5.221 -6.595 1.00 86.44 86 PHE A N 1
ATOM 662 C CA . PHE A 1 86 ? -10.555 -5.533 -7.421 1.00 86.44 86 PHE A CA 1
ATOM 663 C C . PHE A 1 86 ? -10.963 -5.980 -8.831 1.00 86.44 86 PHE A C 1
ATOM 665 O O . PHE A 1 86 ? -10.452 -5.449 -9.816 1.00 86.44 86 PHE A O 1
ATOM 672 N N . ALA A 1 87 ? -11.914 -6.911 -8.937 1.00 89.81 87 ALA A N 1
ATOM 673 C CA . ALA A 1 87 ? -12.424 -7.405 -10.211 1.00 89.81 87 ALA A CA 1
ATOM 674 C C . ALA A 1 87 ? -13.096 -6.292 -11.022 1.00 89.81 87 ALA A C 1
ATOM 676 O O . ALA A 1 87 ? -12.864 -6.195 -12.223 1.00 89.81 87 ALA A O 1
ATOM 677 N N . GLY A 1 88 ? -13.873 -5.419 -10.375 1.00 92.00 88 GLY A N 1
ATOM 678 C CA . GLY A 1 88 ? -14.504 -4.266 -11.012 1.00 92.00 88 GLY A CA 1
ATOM 679 C C . GLY A 1 88 ? -13.482 -3.280 -11.577 1.00 92.00 88 GLY A C 1
ATOM 680 O O . GLY A 1 88 ? -13.599 -2.868 -12.731 1.00 92.00 88 GLY A O 1
ATOM 681 N N . LEU A 1 89 ? -12.438 -2.952 -10.807 1.00 88.62 89 LEU A N 1
ATOM 682 C CA . LEU A 1 89 ? -11.349 -2.097 -11.283 1.00 88.62 89 LEU A CA 1
ATOM 683 C C . LEU A 1 89 ? -10.594 -2.746 -12.449 1.00 88.62 89 LEU A C 1
ATOM 685 O O . LEU A 1 89 ? -10.354 -2.095 -13.463 1.00 88.62 89 LEU A O 1
ATOM 689 N N . TYR A 1 90 ? -10.247 -4.029 -12.334 1.00 88.50 90 TYR A N 1
ATOM 690 C CA . TYR A 1 90 ? -9.552 -4.764 -13.391 1.00 88.50 90 TYR A CA 1
ATOM 691 C C . TYR A 1 90 ? -10.390 -4.874 -14.671 1.00 88.50 90 TYR A C 1
ATOM 693 O O . TYR A 1 90 ? -9.867 -4.698 -15.773 1.00 88.50 90 TYR A O 1
ATOM 701 N N . PHE A 1 91 ? -11.696 -5.108 -14.538 1.00 91.81 91 PHE A N 1
ATOM 702 C CA . PHE A 1 91 ? -12.636 -5.116 -15.654 1.00 91.81 91 PHE A CA 1
ATOM 703 C C . PHE A 1 91 ? -12.675 -3.756 -16.357 1.00 91.81 91 PHE A C 1
ATOM 705 O O . PHE A 1 91 ? -12.526 -3.695 -17.574 1.00 91.81 91 PHE A O 1
ATOM 712 N N . LEU A 1 92 ? -12.779 -2.659 -15.601 1.00 91.25 92 LEU A N 1
ATOM 713 C CA . LEU A 1 92 ? -12.773 -1.300 -16.147 1.00 91.25 92 LEU A CA 1
ATOM 714 C C . LEU A 1 92 ? -11.462 -0.975 -16.876 1.00 91.25 92 LEU A C 1
ATOM 716 O O . LEU A 1 92 ? -11.487 -0.449 -17.986 1.00 91.25 92 LEU A O 1
ATOM 720 N N . VAL A 1 93 ? -10.319 -1.344 -16.296 1.00 89.38 93 VAL A N 1
ATOM 721 C CA . VAL A 1 93 ? -9.000 -1.205 -16.935 1.00 89.38 93 VAL A CA 1
ATOM 722 C C . VAL A 1 93 ? -8.931 -2.005 -18.236 1.00 89.38 93 VAL A C 1
ATOM 724 O O . VAL A 1 93 ? -8.426 -1.508 -19.241 1.00 89.38 93 VAL A O 1
ATOM 727 N N . SER A 1 94 ? -9.465 -3.226 -18.233 1.00 89.69 94 SER A N 1
ATOM 728 C CA . SER A 1 94 ? -9.485 -4.097 -19.409 1.00 89.69 94 SER A CA 1
ATOM 729 C C . SER A 1 94 ? -10.376 -3.539 -20.517 1.00 89.69 94 SER A C 1
ATOM 731 O O . SER A 1 94 ? -9.971 -3.549 -21.675 1.00 89.69 94 SER A O 1
ATOM 733 N N . LEU A 1 95 ? -11.543 -2.980 -20.175 1.00 92.62 95 LEU A N 1
ATOM 734 C CA . LEU A 1 95 ? -12.406 -2.280 -21.128 1.00 92.62 95 LEU A CA 1
ATOM 735 C C . LEU A 1 95 ? -11.695 -1.074 -21.745 1.00 92.62 95 LEU A C 1
ATOM 737 O O . LEU A 1 95 ? -11.690 -0.922 -22.964 1.00 92.62 95 LEU A O 1
ATOM 741 N N . ILE A 1 96 ? -11.069 -0.229 -20.921 1.00 91.69 96 ILE A N 1
ATOM 742 C CA . ILE A 1 96 ? -10.363 0.962 -21.409 1.00 91.69 96 ILE A CA 1
ATOM 743 C C . ILE A 1 96 ? -9.249 0.560 -22.373 1.00 91.69 96 ILE A C 1
ATOM 745 O O . ILE A 1 96 ? -9.137 1.116 -23.465 1.00 91.69 96 ILE A O 1
ATOM 749 N N . TYR A 1 97 ? -8.466 -0.449 -22.003 1.00 90.25 97 TYR A N 1
ATOM 750 C CA . TYR A 1 97 ? -7.410 -0.966 -22.857 1.00 90.25 97 TYR A CA 1
ATOM 751 C C . TYR A 1 97 ? -7.951 -1.553 -24.170 1.00 90.25 97 TYR A C 1
ATOM 753 O O . TYR A 1 97 ? -7.398 -1.287 -25.234 1.00 90.25 97 TYR A O 1
ATOM 761 N N . GLN A 1 98 ? -9.043 -2.318 -24.116 1.00 91.25 98 GLN A N 1
ATOM 762 C CA . GLN A 1 98 ? -9.606 -2.985 -25.290 1.00 91.25 98 GLN A CA 1
ATOM 763 C C . GLN A 1 98 ? -10.229 -2.007 -26.292 1.00 91.25 98 GLN A C 1
ATOM 765 O O . GLN A 1 98 ? -10.059 -2.191 -27.493 1.00 91.25 98 GLN A O 1
ATOM 770 N N . TYR A 1 99 ? -10.960 -0.997 -25.813 1.00 94.88 99 TYR A N 1
ATOM 771 C CA . TYR A 1 99 ? -11.724 -0.089 -26.676 1.00 94.88 99 TYR A CA 1
ATOM 772 C C . TYR A 1 99 ? -10.973 1.188 -27.044 1.00 94.88 99 TYR A C 1
ATOM 774 O O . TYR A 1 99 ? -11.159 1.706 -28.141 1.00 94.88 99 TYR A O 1
ATOM 782 N N . PHE A 1 100 ? -10.141 1.709 -26.141 1.00 92.25 100 PHE A N 1
ATOM 783 C CA . PHE A 1 100 ? -9.427 2.969 -26.359 1.00 92.25 100 PHE A CA 1
ATOM 784 C C . PHE A 1 100 ? -7.942 2.757 -26.648 1.00 92.25 100 PHE A C 1
ATOM 786 O O . PHE A 1 100 ? -7.268 3.706 -27.035 1.00 92.25 100 PHE A O 1
ATOM 793 N N . HIS A 1 101 ? -7.415 1.544 -26.439 1.00 87.81 101 HIS A N 1
ATOM 794 C CA . HIS A 1 101 ? -5.981 1.247 -26.538 1.00 87.81 101 HIS A CA 1
ATOM 795 C C . HIS A 1 101 ? -5.116 2.165 -25.659 1.00 87.81 101 HIS A C 1
ATOM 797 O O . HIS A 1 101 ? -3.937 2.394 -25.929 1.00 87.81 101 HIS A O 1
ATOM 803 N N . VAL A 1 102 ? -5.712 2.673 -24.574 1.00 85.50 102 VAL A N 1
ATOM 804 C CA . VAL A 1 102 ? -5.057 3.526 -23.585 1.00 85.50 102 VAL A CA 1
ATOM 805 C C . VAL A 1 102 ? -4.646 2.681 -22.393 1.00 85.50 102 VAL A C 1
ATOM 807 O O . VAL A 1 102 ? -5.415 1.879 -21.865 1.00 85.50 102 VAL A O 1
ATOM 810 N N . GLU A 1 103 ? -3.422 2.903 -21.931 1.00 82.31 103 GLU A N 1
ATOM 811 C CA . GLU A 1 103 ? -2.932 2.311 -20.699 1.00 82.31 103 GLU A CA 1
ATOM 812 C C . GLU A 1 103 ? -3.033 3.323 -19.562 1.00 82.31 103 GLU A C 1
ATOM 814 O O . GLU A 1 103 ? -2.425 4.394 -19.608 1.00 82.31 103 GLU A O 1
ATOM 819 N N . LEU A 1 104 ? -3.766 2.960 -18.511 1.00 75.19 104 LEU A N 1
ATOM 820 C CA . LEU A 1 104 ? -3.835 3.764 -17.300 1.00 75.19 104 LEU A CA 1
ATOM 821 C C . LEU A 1 104 ? -2.535 3.588 -16.513 1.00 75.19 104 LEU A C 1
ATOM 823 O O . LEU A 1 104 ? -2.306 2.582 -15.837 1.00 75.19 104 LEU A O 1
ATOM 827 N N . ARG A 1 105 ? -1.655 4.580 -16.641 1.00 68.62 105 ARG A N 1
ATOM 828 C CA . ARG A 1 105 ? -0.371 4.629 -15.946 1.00 68.62 105 ARG A CA 1
ATOM 829 C C . ARG A 1 105 ? -0.393 5.789 -14.960 1.00 68.62 105 ARG A C 1
ATOM 831 O O . ARG A 1 105 ? -0.493 6.944 -15.359 1.00 68.62 105 ARG A O 1
ATOM 838 N N . PHE A 1 106 ? -0.262 5.479 -13.678 1.00 53.22 106 PHE A N 1
ATOM 839 C CA . PHE A 1 106 ? 0.210 6.435 -12.685 1.00 53.22 106 PHE A CA 1
ATOM 840 C C . PHE A 1 106 ? 1.579 5.944 -12.237 1.00 53.22 106 PHE A C 1
ATOM 842 O O . PHE A 1 106 ? 1.716 4.733 -12.086 1.00 53.22 106 PHE A O 1
ATOM 849 N N . LEU A 1 107 ? 2.549 6.863 -12.103 1.00 49.34 107 LEU A N 1
ATOM 850 C CA . LEU A 1 107 ? 3.988 6.663 -11.838 1.00 49.34 107 LEU A CA 1
ATOM 851 C C . LEU A 1 107 ? 4.332 5.229 -11.384 1.00 49.34 107 LEU A C 1
ATOM 853 O O . LEU A 1 107 ? 5.064 4.526 -12.071 1.00 49.34 107 LEU A O 1
ATOM 857 N N . TRP A 1 108 ? 3.709 4.796 -10.283 1.00 53.16 108 TRP A N 1
ATOM 858 C CA . TRP A 1 108 ? 3.584 3.415 -9.815 1.00 53.16 108 TRP A CA 1
ATOM 859 C C . TRP A 1 108 ? 2.226 3.340 -9.088 1.00 53.16 108 TRP A C 1
ATOM 861 O O . TRP A 1 108 ? 2.030 4.182 -8.209 1.00 53.16 108 TRP A O 1
ATOM 871 N N . PRO A 1 109 ? 1.250 2.457 -9.399 1.00 52.53 109 PRO A N 1
ATOM 872 C CA . PRO A 1 109 ? 1.296 1.180 -10.116 1.00 52.53 109 PRO A CA 1
ATOM 873 C C . PRO A 1 109 ? 0.701 1.225 -11.539 1.00 52.53 109 PRO A C 1
ATOM 875 O O . PRO A 1 109 ? -0.226 1.978 -11.838 1.00 52.53 109 PRO A O 1
ATOM 878 N N . LEU A 1 110 ? 1.183 0.333 -12.412 1.00 60.88 110 LEU A N 1
ATOM 879 C CA . LEU A 1 110 ? 0.628 0.161 -13.755 1.00 60.88 110 LEU A CA 1
ATOM 880 C C . LEU A 1 110 ? -0.661 -0.668 -13.707 1.00 60.88 110 LEU A C 1
ATOM 882 O O . LEU A 1 110 ? -0.625 -1.880 -13.492 1.00 60.88 110 LEU A O 1
ATOM 886 N N . LEU A 1 111 ? -1.796 -0.024 -13.973 1.00 70.50 111 LEU A N 1
ATOM 887 C CA . LEU A 1 111 ? -3.069 -0.701 -14.190 1.00 70.50 111 LEU A CA 1
ATOM 888 C C . LEU A 1 111 ? -3.126 -1.152 -15.649 1.00 70.50 111 LEU A C 1
ATOM 890 O O . LEU A 1 111 ? -3.620 -0.450 -16.530 1.00 70.50 111 LEU A O 1
ATOM 894 N N . LYS A 1 112 ? -2.565 -2.335 -15.905 1.00 77.62 112 LYS A N 1
ATOM 895 C CA . LYS A 1 112 ? -2.623 -2.999 -17.208 1.00 77.62 112 LYS A CA 1
ATOM 896 C C . LYS A 1 112 ? -3.313 -4.353 -17.092 1.00 77.62 112 LYS A C 1
ATOM 898 O O . LYS A 1 112 ? -3.171 -5.010 -16.057 1.00 77.62 112 LYS A O 1
ATOM 903 N N . PRO A 1 113 ? -3.960 -4.826 -18.170 1.00 83.00 113 PRO A N 1
ATOM 904 C CA . PRO A 1 113 ? -4.332 -6.226 -18.275 1.00 83.00 113 PRO A CA 1
ATOM 905 C C . PRO A 1 113 ? -3.122 -7.135 -18.009 1.00 83.00 113 PRO A C 1
ATOM 907 O O . PRO A 1 113 ? -1.994 -6.883 -18.459 1.00 83.00 113 PRO A O 1
ATOM 910 N N . LEU A 1 114 ? -3.366 -8.171 -17.210 1.00 83.06 114 LEU A N 1
ATOM 911 C CA . LEU A 1 114 ? -2.369 -9.170 -16.835 1.00 83.06 114 LEU A CA 1
ATOM 912 C C . LEU A 1 114 ? -2.153 -10.137 -18.004 1.00 83.06 114 LEU A C 1
ATOM 914 O O . LEU A 1 114 ? -3.081 -10.821 -18.424 1.00 83.06 114 LEU A O 1
ATOM 918 N N . THR A 1 115 ? -0.921 -10.207 -18.508 1.00 85.25 115 THR A N 1
ATOM 919 C CA . THR A 1 115 ? -0.471 -11.316 -19.360 1.00 85.25 115 THR A CA 1
ATOM 920 C C . THR A 1 115 ? -0.122 -12.523 -18.485 1.00 85.25 115 THR A C 1
ATOM 922 O O . THR A 1 115 ? 0.069 -12.371 -17.276 1.00 85.25 115 THR A O 1
ATOM 925 N N . ALA A 1 116 ? 0.014 -13.714 -19.076 1.00 84.12 116 ALA A N 1
ATOM 926 C CA . ALA A 1 116 ? 0.420 -14.918 -18.341 1.00 84.12 116 ALA A CA 1
ATOM 927 C C . ALA A 1 116 ? 1.745 -14.718 -17.576 1.00 84.12 116 ALA A C 1
ATOM 929 O O . ALA A 1 116 ? 1.857 -15.070 -16.405 1.00 84.12 116 ALA A O 1
ATOM 930 N N . GLU A 1 117 ? 2.719 -14.054 -18.201 1.00 82.75 117 GLU A N 1
ATOM 931 C CA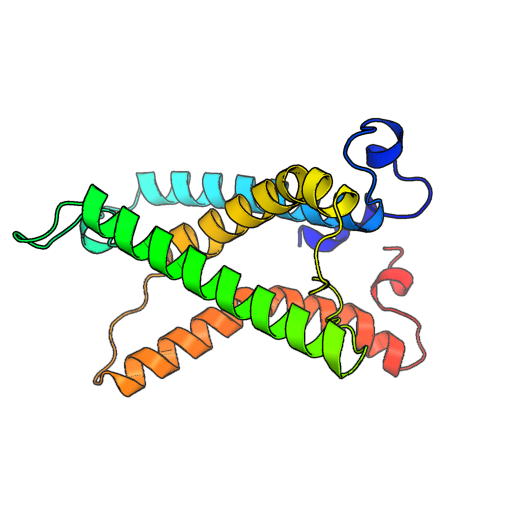 . GLU A 1 117 ? 4.001 -13.715 -17.571 1.00 82.75 117 GLU A CA 1
ATOM 932 C C . GLU A 1 117 ? 3.831 -12.776 -16.367 1.00 82.75 117 GLU A C 1
ATOM 934 O O . GLU A 1 117 ? 4.406 -13.004 -15.304 1.00 82.75 117 GLU A O 1
ATOM 939 N N . ARG A 1 118 ? 2.987 -11.743 -16.493 1.00 80.88 118 ARG A N 1
ATOM 940 C CA . ARG A 1 118 ? 2.711 -10.800 -15.396 1.00 80.88 118 ARG A CA 1
ATOM 941 C C . ARG A 1 118 ? 1.941 -11.448 -14.254 1.00 80.88 118 ARG A C 1
ATOM 943 O O . ARG A 1 118 ? 2.126 -11.047 -13.111 1.00 80.88 118 ARG A O 1
ATOM 950 N N . PHE A 1 119 ? 1.101 -12.439 -14.543 1.00 83.69 119 PHE A N 1
ATOM 951 C CA . PHE A 1 119 ? 0.387 -13.190 -13.516 1.00 83.69 119 PHE A CA 1
ATOM 952 C C . PHE A 1 119 ? 1.345 -13.996 -12.627 1.00 83.69 119 PHE A C 1
ATOM 954 O O . PHE A 1 119 ? 1.171 -14.020 -11.413 1.00 83.69 119 PHE A O 1
ATOM 961 N N . ASN A 1 120 ? 2.414 -14.569 -13.190 1.00 83.62 120 ASN A N 1
ATOM 962 C CA . ASN A 1 120 ? 3.435 -15.257 -12.390 1.00 83.62 120 ASN A CA 1
ATOM 963 C C . ASN A 1 120 ? 4.168 -14.296 -11.442 1.00 83.62 120 ASN A C 1
ATOM 965 O O . ASN A 1 120 ? 4.441 -14.634 -10.291 1.00 83.62 120 ASN A O 1
ATOM 969 N N . LEU A 1 121 ? 4.433 -13.071 -11.902 1.00 84.06 121 LEU A N 1
ATOM 970 C CA . LEU A 1 121 ? 5.033 -12.023 -11.073 1.00 84.06 121 LEU A CA 1
ATOM 971 C C . LEU A 1 121 ? 4.041 -11.426 -10.071 1.00 84.06 121 LEU A C 1
ATOM 973 O O . LEU A 1 121 ? 4.459 -10.899 -9.042 1.00 84.06 121 LEU A O 1
ATOM 977 N N . PHE A 1 122 ? 2.735 -11.524 -10.335 1.00 83.00 122 PHE A N 1
ATOM 978 C CA . PHE A 1 122 ? 1.707 -10.937 -9.485 1.00 83.00 122 PHE A CA 1
ATOM 979 C C . PHE A 1 122 ? 1.877 -11.389 -8.040 1.00 83.00 122 PHE A C 1
ATOM 981 O O . PHE A 1 122 ? 2.038 -10.541 -7.181 1.00 83.00 122 PHE A O 1
ATOM 988 N N . ILE A 1 123 ? 1.940 -12.692 -7.757 1.00 81.62 123 ILE A N 1
ATOM 989 C CA . ILE A 1 123 ? 2.025 -13.183 -6.371 1.00 81.62 123 ILE A CA 1
ATOM 990 C C . ILE A 1 123 ? 3.303 -12.690 -5.672 1.00 81.62 123 ILE A C 1
ATOM 992 O O . ILE A 1 123 ? 3.236 -12.245 -4.526 1.00 81.62 123 ILE A O 1
ATOM 996 N N . VAL A 1 124 ? 4.442 -12.718 -6.371 1.00 85.44 124 VAL A N 1
ATOM 997 C CA . VAL A 1 124 ? 5.760 -12.344 -5.828 1.00 85.44 124 VAL A CA 1
ATOM 998 C C . VAL A 1 124 ? 5.793 -10.883 -5.378 1.00 85.44 124 VAL A C 1
ATOM 1000 O O . VAL A 1 124 ? 6.291 -10.585 -4.296 1.00 85.44 124 VAL A O 1
ATOM 1003 N N . TYR A 1 125 ? 5.241 -9.975 -6.183 1.00 84.31 125 TYR A N 1
ATOM 1004 C CA . TYR A 1 125 ? 5.275 -8.535 -5.909 1.00 84.31 125 TYR A CA 1
ATOM 1005 C C . TYR A 1 125 ? 4.042 -8.047 -5.143 1.00 84.31 125 TYR A C 1
ATOM 1007 O O . TYR A 1 125 ? 4.139 -7.167 -4.289 1.00 84.31 125 TYR A O 1
ATOM 1015 N N . TRP A 1 126 ? 2.872 -8.624 -5.406 1.00 84.12 126 TRP A N 1
ATOM 1016 C CA . TRP A 1 126 ? 1.613 -8.206 -4.797 1.00 84.12 126 TRP A CA 1
ATOM 1017 C C . TRP A 1 126 ? 1.507 -8.622 -3.335 1.0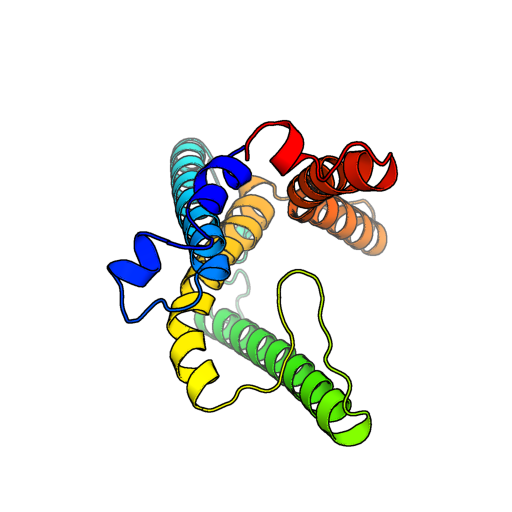0 84.12 126 TRP A C 1
ATOM 1019 O O . TRP A 1 126 ? 0.993 -7.846 -2.535 1.00 84.12 126 TRP A O 1
ATOM 1029 N N . LEU A 1 127 ? 2.009 -9.801 -2.952 1.00 85.69 127 LEU A N 1
ATOM 1030 C CA . LEU A 1 127 ? 1.904 -10.261 -1.567 1.00 85.69 127 LEU A CA 1
ATOM 1031 C C . LEU A 1 127 ? 2.647 -9.331 -0.581 1.00 85.69 127 LEU A C 1
ATOM 1033 O O . LEU A 1 127 ? 2.025 -8.918 0.399 1.00 85.69 127 LEU A O 1
ATOM 1037 N N . PRO A 1 128 ? 3.908 -8.912 -0.825 1.00 87.88 128 PRO A N 1
ATOM 1038 C CA . PRO A 1 128 ? 4.567 -7.906 0.011 1.00 87.88 128 PRO A CA 1
ATOM 1039 C C . PRO A 1 128 ? 3.811 -6.575 0.081 1.00 87.88 128 PRO A C 1
ATOM 1041 O O . PRO A 1 128 ? 3.684 -5.992 1.158 1.00 87.88 128 PRO A O 1
ATOM 1044 N N . ILE A 1 129 ? 3.273 -6.111 -1.053 1.00 88.06 129 ILE A N 1
ATOM 1045 C CA . ILE A 1 129 ? 2.470 -4.884 -1.127 1.00 88.06 129 ILE A CA 1
ATOM 1046 C C . ILE A 1 129 ? 1.217 -5.019 -0.255 1.00 88.06 129 ILE A C 1
ATOM 1048 O O . ILE A 1 129 ? 0.920 -4.130 0.545 1.00 88.06 129 ILE A O 1
ATOM 1052 N N . LEU A 1 130 ? 0.505 -6.144 -0.365 1.00 87.00 130 LEU A N 1
ATOM 1053 C CA . LEU A 1 130 ? -0.678 -6.437 0.435 1.00 87.00 130 LEU A CA 1
ATOM 1054 C C . LEU A 1 130 ? -0.343 -6.428 1.927 1.00 87.00 130 LEU A C 1
ATOM 1056 O O . LEU A 1 130 ? -1.047 -5.781 2.699 1.00 87.00 130 LEU A O 1
ATOM 1060 N N . VAL A 1 131 ? 0.730 -7.114 2.332 1.00 88.25 131 VAL A N 1
ATOM 1061 C CA . VAL A 1 131 ? 1.161 -7.180 3.736 1.00 88.25 131 VAL A CA 1
ATOM 1062 C C . VAL A 1 131 ? 1.480 -5.786 4.267 1.00 88.25 131 VAL A C 1
ATOM 1064 O O . VAL A 1 131 ? 0.996 -5.419 5.337 1.00 88.25 131 VAL A O 1
ATOM 1067 N N . PHE A 1 132 ? 2.229 -4.978 3.514 1.00 91.00 132 PHE A N 1
ATOM 1068 C CA . PHE A 1 132 ? 2.525 -3.601 3.900 1.00 91.00 132 PHE A CA 1
ATOM 1069 C C . PHE A 1 132 ? 1.247 -2.784 4.123 1.00 91.00 132 PHE A C 1
ATOM 1071 O O . PHE A 1 132 ? 1.079 -2.173 5.181 1.00 91.00 132 PHE A O 1
ATOM 1078 N N . PHE A 1 133 ? 0.322 -2.794 3.159 1.00 88.19 133 PHE A N 1
ATOM 1079 C CA . PHE A 1 133 ? -0.916 -2.024 3.273 1.00 88.19 133 PHE A CA 1
ATOM 1080 C C . PHE A 1 133 ? -1.846 -2.566 4.359 1.00 88.19 133 PHE A C 1
ATOM 1082 O O . PHE A 1 133 ? -2.536 -1.778 5.004 1.00 88.19 133 PHE A O 1
ATOM 1089 N N . PHE A 1 134 ? -1.837 -3.872 4.621 1.00 87.31 134 PHE A N 1
ATOM 1090 C CA . PHE A 1 134 ? -2.551 -4.460 5.749 1.00 87.31 134 PHE A CA 1
ATOM 1091 C C . PHE A 1 134 ? -2.006 -3.944 7.088 1.00 87.31 134 PHE A C 1
ATOM 1093 O O . PHE A 1 134 ? -2.780 -3.532 7.950 1.00 87.31 134 PHE A O 1
ATOM 1100 N N . VAL A 1 135 ? -0.682 -3.890 7.252 1.00 90.00 135 VAL A N 1
ATOM 1101 C CA . VAL A 1 135 ? -0.051 -3.348 8.464 1.00 90.00 135 VAL A CA 1
ATOM 1102 C C . VAL A 1 135 ? -0.362 -1.860 8.618 1.00 90.00 135 VAL A C 1
ATOM 1104 O O . VAL A 1 135 ? -0.838 -1.438 9.670 1.00 90.00 135 VAL A O 1
ATOM 1107 N N . PHE A 1 136 ? -0.137 -1.053 7.582 1.00 88.44 136 PHE A N 1
ATOM 1108 C CA . PHE A 1 136 ? -0.307 0.396 7.684 1.00 88.44 136 PHE A CA 1
ATOM 1109 C C . PHE A 1 136 ? -1.773 0.821 7.758 1.00 88.44 136 PHE A C 1
ATOM 1111 O O . PHE A 1 136 ? -2.165 1.492 8.708 1.00 88.44 136 PHE A O 1
ATOM 1118 N N . ASN A 1 137 ? -2.604 0.430 6.794 1.00 86.62 137 ASN A N 1
ATOM 1119 C CA . ASN A 1 137 ? -3.996 0.879 6.758 1.00 86.62 137 ASN A CA 1
ATOM 1120 C C . ASN A 1 137 ? -4.871 0.085 7.735 1.00 86.62 137 ASN A C 1
ATOM 1122 O O . ASN A 1 137 ? -5.743 0.655 8.393 1.00 86.62 137 ASN A O 1
ATOM 1126 N N . GLY A 1 138 ? -4.635 -1.222 7.850 1.00 85.31 138 GLY A N 1
ATOM 1127 C CA . GLY A 1 138 ? -5.392 -2.093 8.745 1.00 85.31 138 GLY A CA 1
ATOM 1128 C C . GLY A 1 138 ? -5.012 -1.880 10.207 1.00 85.31 138 GLY A C 1
ATOM 1129 O O . GLY A 1 138 ? -5.850 -1.472 11.002 1.00 85.31 138 GLY A O 1
ATOM 1130 N N . LEU A 1 139 ? -3.754 -2.117 10.580 1.00 87.19 139 LEU A N 1
ATOM 1131 C CA . LEU A 1 139 ? -3.352 -2.055 11.990 1.00 87.19 139 LEU A CA 1
ATOM 1132 C C . LEU A 1 139 ? -3.071 -0.621 12.448 1.00 87.19 139 LEU A C 1
ATOM 1134 O O . LEU A 1 139 ? -3.678 -0.140 13.400 1.00 87.19 139 LEU A O 1
ATOM 1138 N N . ILE A 1 140 ? -2.178 0.105 11.781 1.00 89.19 140 ILE A N 1
ATOM 1139 C CA . ILE A 1 140 ? -1.746 1.415 12.290 1.00 89.19 140 ILE A CA 1
ATOM 1140 C C . ILE A 1 140 ? -2.886 2.436 12.188 1.00 89.19 140 ILE A C 1
ATOM 1142 O O . ILE A 1 140 ? -3.302 3.005 13.195 1.00 89.19 140 ILE A O 1
ATOM 1146 N N . VAL A 1 141 ? -3.442 2.648 10.995 1.00 88.25 141 VAL A N 1
ATOM 1147 C CA . VAL A 1 141 ? -4.476 3.671 10.786 1.00 88.25 141 VAL A CA 1
ATOM 1148 C C . VAL A 1 141 ? -5.793 3.290 11.462 1.00 88.25 141 VAL A C 1
ATOM 1150 O O . VAL A 1 141 ? -6.363 4.112 12.180 1.00 88.25 141 VAL A O 1
ATOM 1153 N N . SER A 1 142 ? -6.281 2.062 11.258 1.00 84.94 142 SER A N 1
ATOM 1154 C CA . SER A 1 142 ? -7.618 1.688 11.746 1.00 84.94 142 SER A CA 1
ATOM 1155 C C . SER A 1 142 ? -7.645 1.278 13.222 1.00 84.94 142 SER A C 1
ATOM 1157 O O . SER A 1 142 ? -8.690 1.429 13.859 1.00 84.94 142 SER A O 1
ATOM 1159 N N . VAL A 1 143 ? -6.525 0.800 13.788 1.00 85.75 143 VAL A N 1
ATOM 1160 C CA . VAL A 1 143 ? -6.436 0.404 15.207 1.00 85.75 143 VAL A CA 1
ATOM 1161 C C . VAL A 1 143 ? -5.697 1.450 16.029 1.00 85.75 143 VAL A C 1
ATOM 1163 O O . VAL A 1 143 ? -6.299 2.117 16.870 1.00 85.75 143 VAL A O 1
ATOM 1166 N N . GLN A 1 144 ? -4.400 1.630 15.785 1.00 87.19 144 GLN A N 1
ATOM 1167 C CA . GLN A 1 144 ? -3.553 2.475 16.632 1.00 87.19 144 GLN A CA 1
ATOM 1168 C C . GLN A 1 144 ? -3.947 3.958 16.577 1.00 87.19 144 GLN A C 1
ATOM 1170 O O . GLN A 1 144 ? -3.900 4.652 17.591 1.00 87.19 144 GLN A O 1
ATOM 1175 N N . MET A 1 145 ? -4.353 4.444 15.404 1.00 87.94 145 MET A N 1
ATOM 1176 C CA . MET A 1 145 ? -4.716 5.842 15.153 1.00 87.94 145 MET A CA 1
ATOM 1177 C C . MET A 1 145 ? -6.227 6.045 14.996 1.00 87.94 145 MET A C 1
ATOM 1179 O O . MET A 1 145 ? -6.654 7.038 14.397 1.00 87.94 145 MET A O 1
ATOM 1183 N N . LYS A 1 146 ? -7.043 5.123 15.530 1.00 86.00 146 LYS A N 1
ATOM 1184 C CA . LYS A 1 146 ? -8.503 5.185 15.420 1.00 86.00 146 LYS A CA 1
ATOM 1185 C C . LYS A 1 146 ? -9.016 6.561 15.838 1.00 86.00 146 LYS A C 1
ATOM 1187 O O . LYS A 1 146 ? -8.806 7.034 16.956 1.00 86.00 146 LYS A O 1
ATOM 1192 N N . GLN A 1 147 ? -9.703 7.207 14.907 1.00 87.62 147 GLN A N 1
ATOM 1193 C CA . GLN A 1 147 ? -10.216 8.554 15.095 1.00 87.62 147 GLN A CA 1
ATOM 1194 C C . GLN A 1 147 ? -11.542 8.520 15.862 1.00 87.62 147 GLN A C 1
ATOM 1196 O O . GLN A 1 147 ? -12.311 7.562 15.777 1.00 87.62 147 GLN A O 1
ATOM 1201 N N . LYS A 1 148 ? -11.834 9.588 16.610 1.00 88.38 148 LYS A N 1
ATOM 1202 C CA . LYS A 1 148 ? -13.137 9.747 17.270 1.00 88.38 148 LYS A CA 1
ATOM 1203 C C . LYS A 1 148 ? -14.228 9.995 16.222 1.00 88.38 148 LYS A C 1
ATOM 1205 O O . LYS A 1 148 ? -13.975 10.634 15.197 1.00 88.38 148 LYS A O 1
ATOM 1210 N N . VAL A 1 149 ? -15.432 9.498 16.493 1.00 89.06 149 VAL A N 1
ATOM 1211 C CA . VAL A 1 149 ? -16.625 9.787 15.683 1.00 89.06 149 VAL A CA 1
ATOM 1212 C C . VAL A 1 149 ? -16.987 11.263 15.869 1.00 89.06 149 VAL A C 1
ATOM 1214 O O . VAL A 1 149 ? -16.943 11.773 16.990 1.00 89.06 149 VAL A O 1
ATOM 1217 N N . ALA A 1 150 ? -17.273 11.964 14.772 1.00 92.06 150 ALA A N 1
ATOM 1218 C CA . ALA A 1 150 ? -17.646 13.375 14.800 1.00 92.06 150 ALA A CA 1
ATOM 1219 C C . ALA A 1 150 ? -19.144 13.550 15.115 1.00 92.06 150 ALA A C 1
ATOM 1221 O O . ALA A 1 150 ? -19.881 12.580 15.268 1.00 92.06 150 ALA A O 1
ATOM 1222 N N . SER A 1 151 ? -19.613 14.798 15.187 1.00 90.69 151 SER A N 1
ATOM 1223 C CA . SER A 1 151 ? -21.009 15.125 15.524 1.00 90.69 151 SER A CA 1
ATOM 1224 C C . SER A 1 151 ? -22.049 14.610 14.521 1.00 90.69 151 SER A C 1
ATOM 1226 O O . SER A 1 151 ? -23.222 14.499 14.866 1.0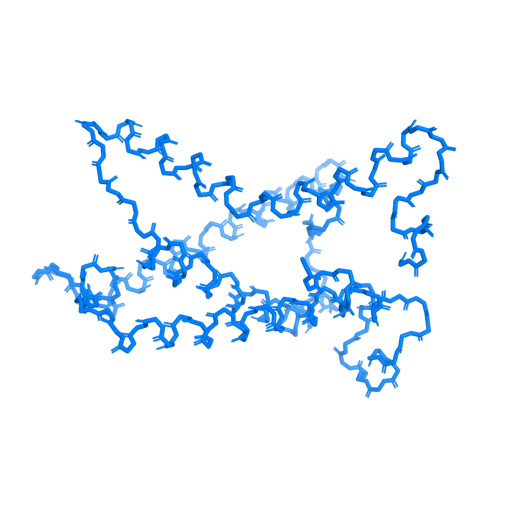0 90.69 151 SER A O 1
ATOM 1228 N N . SER A 1 152 ? -21.648 14.292 13.287 1.00 94.94 152 SER A N 1
ATOM 1229 C CA . SER A 1 152 ? -22.525 13.723 12.262 1.00 94.94 152 SER A CA 1
ATOM 1230 C C . SER A 1 152 ? -21.809 12.667 11.423 1.00 94.94 152 SER A C 1
ATOM 1232 O O . SER A 1 152 ? -20.574 12.612 11.371 1.00 94.94 152 SER A O 1
ATOM 1234 N N . PHE A 1 153 ? -22.589 11.833 10.728 1.00 92.31 153 PHE A N 1
ATOM 1235 C CA . PHE A 1 153 ? -22.064 10.832 9.797 1.00 92.31 153 PHE A CA 1
ATOM 1236 C C . PHE A 1 153 ? -21.204 11.475 8.702 1.00 92.31 153 PHE A C 1
ATOM 1238 O O . PHE A 1 153 ? -20.061 11.075 8.501 1.00 92.31 153 PHE A O 1
ATOM 1245 N N . THR A 1 154 ? -21.713 12.524 8.050 1.00 94.81 154 THR A N 1
ATOM 1246 C CA . THR A 1 154 ? -20.998 13.230 6.978 1.00 94.81 154 THR A CA 1
ATOM 1247 C C . THR A 1 154 ? -19.703 13.860 7.480 1.00 94.81 154 THR A C 1
ATOM 1249 O O . THR A 1 154 ? -18.666 13.729 6.833 1.00 94.81 154 THR A O 1
ATOM 1252 N N . ALA A 1 155 ? -19.728 14.493 8.659 1.00 94.31 155 ALA A N 1
ATOM 1253 C CA . ALA A 1 155 ? -18.521 15.050 9.262 1.00 94.31 155 ALA A CA 1
ATOM 1254 C C . ALA A 1 155 ? -17.494 13.952 9.564 1.00 94.31 155 ALA A C 1
ATOM 1256 O O . ALA A 1 155 ? -16.313 14.121 9.274 1.00 94.31 155 ALA A O 1
ATOM 1257 N N . THR A 1 156 ? -17.944 12.808 10.088 1.00 91.75 156 THR A N 1
ATOM 1258 C CA . THR A 1 156 ? -17.081 11.649 10.353 1.00 91.75 156 THR A CA 1
ATOM 1259 C C . THR A 1 156 ? -16.445 11.147 9.063 1.00 91.75 156 THR A C 1
ATOM 1261 O O . THR A 1 156 ? -15.226 11.022 9.002 1.00 91.75 156 THR A O 1
ATOM 126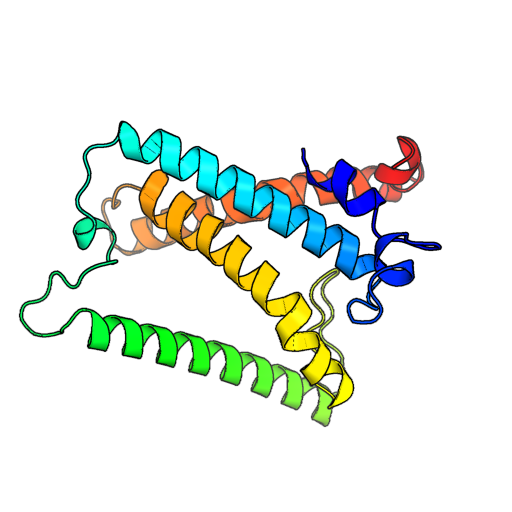4 N N . LEU A 1 157 ? -17.245 10.941 8.012 1.00 91.38 157 LEU A N 1
ATOM 1265 C CA . LEU A 1 157 ? -16.773 10.469 6.715 1.00 91.38 157 LEU A CA 1
ATOM 1266 C C . LEU A 1 157 ? -15.712 11.403 6.127 1.00 91.38 157 LEU A C 1
ATOM 1268 O O . LEU A 1 157 ? -14.648 10.934 5.728 1.00 91.38 157 LEU A O 1
ATOM 1272 N N . LEU A 1 158 ? -15.970 12.713 6.103 1.00 94.81 158 LEU A N 1
ATOM 1273 C CA . LEU A 1 158 ? -15.047 13.697 5.533 1.00 94.81 158 LEU A CA 1
ATOM 1274 C C . LEU A 1 158 ? -13.756 13.814 6.347 1.00 94.81 158 LEU A C 1
ATOM 1276 O O . LEU A 1 158 ? -12.668 13.757 5.777 1.00 94.81 158 LEU A O 1
ATOM 1280 N N . ILE A 1 159 ? -13.862 13.938 7.675 1.00 93.31 159 ILE A N 1
ATOM 1281 C CA . ILE A 1 159 ? -12.698 14.078 8.560 1.00 93.31 159 ILE A CA 1
ATOM 1282 C C . ILE A 1 159 ? -11.826 12.829 8.486 1.00 93.31 159 ILE A C 1
ATOM 1284 O O . ILE A 1 159 ? -10.610 12.946 8.326 1.00 93.31 159 ILE A O 1
ATOM 1288 N N . TRP A 1 160 ? -12.435 11.645 8.584 1.00 92.69 160 TRP A N 1
ATOM 1289 C CA . TRP A 1 160 ? -11.698 10.389 8.529 1.00 92.69 160 TRP A CA 1
ATOM 1290 C C . TRP A 1 160 ? -11.042 10.213 7.166 1.00 92.69 160 TRP A C 1
ATOM 1292 O O . TRP A 1 160 ? -9.843 9.959 7.120 1.00 92.69 160 TRP A O 1
ATOM 1302 N N . SER A 1 161 ? -11.780 10.426 6.071 1.00 90.56 161 SER A N 1
ATOM 1303 C CA . SER A 1 161 ? -11.243 10.287 4.711 1.00 90.56 161 SER A CA 1
ATOM 1304 C C . SER A 1 161 ? -10.074 11.235 4.469 1.00 90.56 161 SER A C 1
ATOM 1306 O O . SER A 1 161 ? -9.017 10.795 4.028 1.00 90.56 161 SER A O 1
ATOM 1308 N N . PHE A 1 162 ? -10.223 12.517 4.812 1.00 93.00 162 PHE A N 1
ATOM 1309 C CA . PHE A 1 162 ? -9.177 13.511 4.587 1.00 93.00 162 PHE A CA 1
ATOM 1310 C C . PHE A 1 162 ? -7.928 13.234 5.426 1.00 93.00 162 PHE A C 1
ATOM 1312 O O . PHE A 1 162 ? -6.822 13.205 4.891 1.00 93.00 162 PHE A O 1
ATOM 1319 N N . LYS A 1 163 ? -8.084 12.983 6.733 1.00 91.69 163 LYS A N 1
ATOM 1320 C CA . LYS A 1 163 ? -6.944 12.712 7.623 1.00 91.69 163 LYS A CA 1
ATOM 1321 C C . LYS A 1 163 ? -6.233 11.414 7.263 1.00 91.69 163 LYS A C 1
ATOM 1323 O O . LYS A 1 163 ? -5.006 11.383 7.270 1.00 91.69 163 LYS A O 1
ATOM 1328 N N . THR A 1 164 ? -6.984 10.368 6.925 1.00 90.69 164 THR A N 1
ATOM 1329 C CA . THR A 1 164 ? -6.410 9.091 6.495 1.00 90.69 164 THR A CA 1
ATOM 1330 C C . THR A 1 164 ? -5.693 9.233 5.159 1.00 90.69 164 THR A C 1
ATOM 1332 O O . THR A 1 164 ? -4.566 8.765 5.048 1.00 90.69 164 THR A O 1
ATOM 1335 N N . ALA A 1 165 ? -6.285 9.918 4.173 1.00 89.38 165 ALA A N 1
ATOM 1336 C CA . ALA A 1 165 ? -5.630 10.172 2.892 1.00 89.38 165 ALA A CA 1
ATOM 1337 C C . ALA A 1 165 ? -4.332 10.962 3.087 1.00 89.38 165 ALA A C 1
ATOM 1339 O O . ALA A 1 165 ? -3.278 10.517 2.646 1.00 89.38 165 ALA A O 1
ATOM 1340 N N . LEU A 1 166 ? -4.383 12.068 3.836 1.00 89.88 166 LEU A N 1
ATOM 1341 C CA . LEU A 1 166 ? -3.211 12.887 4.136 1.00 89.88 166 LEU A CA 1
ATOM 1342 C C . LEU A 1 166 ? -2.115 12.088 4.850 1.00 89.88 166 LEU A C 1
ATOM 1344 O O . LEU A 1 166 ? -0.942 12.245 4.530 1.00 89.88 166 LEU A O 1
ATOM 1348 N N . PHE A 1 167 ? -2.473 11.222 5.799 1.00 87.75 167 PHE A N 1
ATOM 1349 C CA . PHE A 1 167 ? -1.501 10.381 6.492 1.00 87.75 167 PHE A CA 1
ATOM 1350 C C . PHE A 1 167 ? -0.902 9.308 5.571 1.00 87.75 167 PHE A C 1
ATOM 1352 O O . PHE A 1 167 ? 0.314 9.133 5.543 1.00 87.75 167 PHE A O 1
ATOM 1359 N N . ALA A 1 168 ? -1.739 8.626 4.785 1.00 84.56 168 ALA A N 1
ATOM 1360 C CA . ALA A 1 168 ? -1.315 7.555 3.888 1.00 84.56 168 ALA A CA 1
ATOM 1361 C C . ALA A 1 168 ? -0.446 8.064 2.728 1.00 84.56 168 ALA A C 1
ATOM 1363 O O . ALA A 1 168 ? 0.504 7.392 2.329 1.00 84.56 168 ALA A O 1
ATOM 1364 N N . THR A 1 169 ? -0.741 9.251 2.189 1.00 84.69 169 THR A N 1
ATOM 1365 C CA . THR A 1 169 ? -0.037 9.804 1.023 1.00 84.69 169 THR A CA 1
ATOM 1366 C C . THR A 1 169 ? 0.938 10.919 1.369 1.00 84.69 169 THR A C 1
ATOM 1368 O O . THR A 1 169 ? 1.761 11.263 0.529 1.00 84.69 169 THR A O 1
ATOM 1371 N N . GLY A 1 170 ? 0.905 11.488 2.575 1.00 85.25 170 GLY A N 1
ATOM 1372 C CA . GLY A 1 170 ? 1.707 12.661 2.940 1.00 85.25 170 GLY A CA 1
ATOM 1373 C C . GLY A 1 170 ? 3.206 12.446 2.752 1.00 85.25 170 GLY A C 1
ATOM 1374 O O . GLY A 1 170 ? 3.885 13.289 2.172 1.00 85.25 170 GLY A O 1
ATOM 1375 N N . GLY A 1 171 ? 3.717 11.275 3.144 1.00 81.81 171 GLY A N 1
ATOM 1376 C CA . GLY A 1 1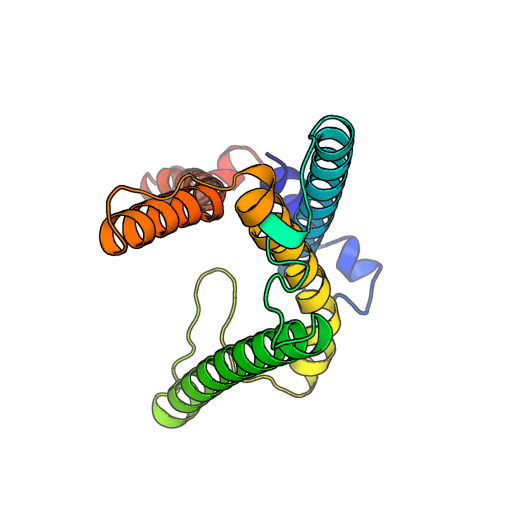71 ? 5.113 10.910 2.895 1.00 81.81 171 GLY A CA 1
ATOM 1377 C C . GLY A 1 171 ? 5.458 10.852 1.403 1.00 81.81 171 GLY A C 1
ATOM 1378 O O . GLY A 1 171 ? 6.508 11.345 1.001 1.00 81.81 171 GLY A O 1
ATOM 1379 N N . LEU A 1 172 ? 4.557 10.310 0.577 1.00 80.69 172 LEU A N 1
ATOM 1380 C CA . LEU A 1 172 ? 4.726 10.257 -0.879 1.00 80.69 172 LEU A CA 1
ATOM 1381 C C . LEU A 1 172 ? 4.647 11.648 -1.513 1.00 80.69 172 LEU A C 1
ATOM 1383 O O . LEU A 1 172 ? 5.421 11.934 -2.415 1.00 80.69 172 LEU A O 1
ATOM 1387 N N . ILE A 1 173 ? 3.770 12.528 -1.021 1.00 85.31 173 ILE A N 1
ATOM 1388 C CA . ILE A 1 173 ? 3.669 13.920 -1.480 1.00 85.31 173 ILE A CA 1
ATOM 1389 C C . ILE A 1 173 ? 4.977 14.662 -1.203 1.00 85.31 173 ILE A C 1
ATOM 1391 O O . ILE A 1 173 ? 5.477 15.355 -2.082 1.00 85.31 173 ILE A O 1
ATOM 1395 N N . ILE A 1 174 ? 5.565 14.491 -0.015 1.00 86.69 174 ILE A N 1
ATOM 1396 C CA . ILE A 1 174 ? 6.851 15.116 0.326 1.00 86.69 174 ILE A CA 1
ATOM 1397 C C . ILE A 1 174 ? 7.961 14.606 -0.597 1.00 86.69 174 ILE A C 1
ATOM 1399 O O . ILE A 1 174 ? 8.731 15.408 -1.114 1.00 86.69 174 ILE A O 1
ATOM 1403 N N . LEU A 1 175 ? 8.029 13.293 -0.838 1.00 82.75 175 LEU A N 1
ATOM 1404 C CA . LEU A 1 175 ? 9.010 12.705 -1.757 1.00 82.75 175 LEU A CA 1
ATOM 1405 C C . LEU A 1 175 ? 8.806 13.190 -3.197 1.00 82.75 175 LEU A C 1
ATOM 1407 O O . LEU A 1 175 ? 9.774 13.494 -3.886 1.00 82.75 175 LEU A O 1
ATOM 1411 N N . TRP A 1 176 ? 7.551 13.299 -3.633 1.00 84.56 176 TRP A N 1
ATOM 1412 C CA . TRP A 1 176 ? 7.192 13.820 -4.946 1.00 84.56 176 TRP A CA 1
ATOM 1413 C C . TRP A 1 176 ? 7.627 15.279 -5.094 1.00 84.56 176 TRP A C 1
ATOM 1415 O O . TRP A 1 176 ? 8.323 15.612 -6.046 1.00 84.56 176 TRP A O 1
A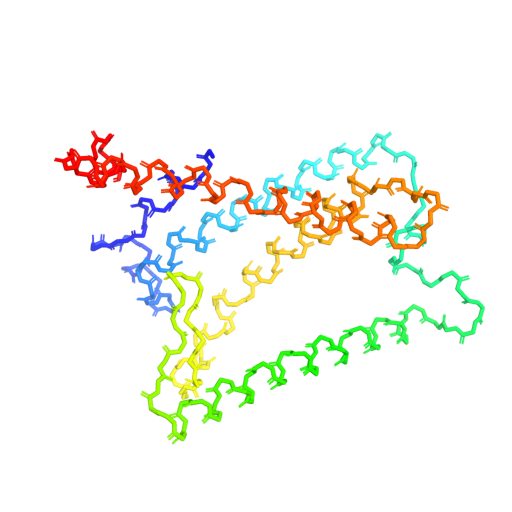TOM 1425 N N . LEU A 1 177 ? 7.304 16.137 -4.124 1.00 88.31 177 LEU A N 1
ATOM 1426 C CA . LEU A 1 177 ? 7.748 17.531 -4.123 1.00 88.31 177 LEU A CA 1
ATOM 1427 C C . LEU A 1 177 ? 9.274 17.622 -4.123 1.00 88.31 177 LEU A C 1
ATOM 1429 O O . LEU A 1 177 ? 9.837 18.366 -4.917 1.00 88.31 177 LEU A O 1
ATOM 1433 N N . PHE A 1 178 ? 9.943 16.833 -3.283 1.00 86.62 178 PHE A N 1
ATOM 1434 C CA . PHE A 1 178 ? 11.398 16.811 -3.209 1.00 86.62 178 PHE A CA 1
ATOM 1435 C C . PHE A 1 178 ? 12.041 16.433 -4.547 1.00 86.62 178 PHE A C 1
ATOM 1437 O O . PHE A 1 178 ? 13.000 17.074 -4.951 1.00 86.62 178 PHE A O 1
ATOM 1444 N N . HIS A 1 179 ? 11.505 15.439 -5.258 1.00 83.62 179 HIS A N 1
ATOM 1445 C CA . HIS A 1 179 ? 12.051 15.019 -6.546 1.00 83.62 179 HIS A CA 1
ATOM 1446 C C . HIS A 1 179 ? 11.719 15.994 -7.681 1.00 83.62 179 HIS A C 1
ATOM 1448 O O . HIS A 1 179 ? 12.600 16.378 -8.450 1.00 83.62 179 HIS A O 1
ATOM 1454 N N . PHE A 1 180 ? 10.452 16.399 -7.793 1.00 85.50 180 PHE A N 1
ATOM 1455 C CA . PHE A 1 180 ? 9.955 17.105 -8.971 1.00 85.50 180 PHE A CA 1
ATOM 1456 C C . PHE A 1 180 ? 10.098 18.625 -8.887 1.00 85.50 180 PHE A C 1
ATOM 1458 O O . PHE A 1 180 ? 10.293 19.246 -9.927 1.00 85.50 180 PHE A O 1
ATOM 1465 N N . VAL A 1 181 ? 10.047 19.250 -7.703 1.00 90.69 181 VAL A N 1
ATOM 1466 C CA . VAL A 1 181 ? 10.197 20.717 -7.586 1.00 90.69 181 VAL A CA 1
ATOM 1467 C C . VAL A 1 181 ? 11.565 21.189 -8.100 1.00 90.69 181 VAL A C 1
ATOM 1469 O O . VAL A 1 181 ? 11.574 22.073 -8.957 1.00 90.69 181 VAL A O 1
ATOM 1472 N N . PRO A 1 182 ? 12.708 20.593 -7.699 1.00 89.62 182 PRO A N 1
ATOM 1473 C CA . PRO A 1 182 ? 14.012 20.953 -8.267 1.00 89.62 182 PRO A CA 1
ATOM 1474 C C . PRO A 1 182 ? 14.090 20.710 -9.781 1.00 89.62 182 PRO A C 1
ATOM 1476 O O . PRO A 1 182 ? 14.663 21.522 -10.511 1.00 89.62 182 PRO A O 1
ATOM 1479 N N . GLY A 1 183 ? 13.434 19.648 -10.264 1.00 85.88 183 GLY A N 1
ATOM 1480 C CA . GLY A 1 183 ? 13.315 19.352 -11.691 1.00 85.88 183 GLY A CA 1
ATOM 1481 C C . GLY A 1 183 ? 12.585 20.459 -12.457 1.00 85.88 183 GLY A C 1
ATOM 1482 O O . GLY A 1 183 ? 13.087 20.940 -13.471 1.00 85.88 183 GLY A O 1
ATOM 1483 N N . PHE A 1 184 ? 11.447 20.940 -11.947 1.00 89.38 184 PHE A N 1
ATOM 1484 C CA . PHE A 1 184 ? 10.722 22.076 -12.534 1.00 89.38 184 PHE A CA 1
ATOM 1485 C C . PHE A 1 184 ? 11.524 23.380 -12.485 1.00 89.38 184 PHE A C 1
ATOM 1487 O O . PHE A 1 184 ? 11.405 24.206 -13.389 1.00 89.38 184 PHE A O 1
ATOM 1494 N N . MET A 1 185 ? 12.375 23.545 -11.471 1.00 92.94 185 MET A N 1
ATOM 1495 C CA . MET A 1 185 ? 13.299 24.675 -11.342 1.00 92.94 185 MET A CA 1
ATOM 1496 C C . MET A 1 185 ? 14.547 24.563 -12.236 1.00 92.94 185 MET A C 1
ATOM 1498 O O . MET A 1 185 ? 15.410 25.431 -12.155 1.00 92.94 185 MET A O 1
ATOM 1502 N N . GLN A 1 186 ? 14.654 23.533 -13.087 1.00 91.06 186 GLN A N 1
ATOM 1503 C CA . GLN A 1 186 ? 15.805 23.283 -13.973 1.00 91.06 186 GLN A CA 1
ATOM 1504 C C . GLN A 1 186 ? 17.134 23.027 -13.233 1.00 91.06 186 GLN A C 1
ATOM 1506 O O . GLN A 1 186 ? 18.205 23.171 -13.813 1.00 91.06 186 GLN A O 1
ATOM 1511 N N . ILE A 1 187 ? 17.078 22.627 -11.957 1.00 88.12 187 ILE A N 1
ATOM 1512 C CA . ILE A 1 187 ? 18.259 22.257 -11.152 1.00 88.12 187 ILE A CA 1
ATOM 1513 C C . ILE A 1 187 ? 18.643 20.784 -11.400 1.00 88.12 187 ILE A C 1
ATOM 1515 O O . ILE A 1 187 ? 19.788 20.392 -11.196 1.00 88.12 187 ILE A O 1
ATOM 1519 N N . GLY A 1 188 ? 17.689 19.981 -11.882 1.00 83.69 188 GLY A N 1
ATOM 1520 C CA . GLY A 1 188 ? 17.779 18.523 -12.002 1.00 83.69 188 GLY A CA 1
ATOM 1521 C C . GLY A 1 188 ? 16.837 17.827 -11.011 1.00 83.69 188 GLY A C 1
ATOM 1522 O O . GLY A 1 188 ? 16.307 18.488 -10.115 1.00 83.69 188 GLY A O 1
ATOM 1523 N N . PRO A 1 189 ? 16.557 16.521 -11.165 1.00 83.31 189 PRO A N 1
ATOM 1524 C CA . PRO A 1 189 ? 15.683 15.803 -10.242 1.00 83.31 189 PRO A CA 1
ATOM 1525 C C . PRO A 1 189 ? 16.268 15.794 -8.825 1.00 83.31 189 PRO A C 1
ATOM 1527 O O . PRO A 1 189 ? 17.458 15.569 -8.631 1.00 83.31 189 PRO A O 1
ATOM 1530 N N . GLY A 1 190 ? 15.444 16.052 -7.808 1.00 81.44 190 GLY A N 1
ATOM 1531 C CA . GLY A 1 190 ? 15.956 16.321 -6.459 1.00 81.44 190 GLY A CA 1
ATOM 1532 C C . GLY A 1 190 ? 16.686 15.159 -5.781 1.00 81.44 190 GLY A C 1
ATOM 1533 O O . GLY A 1 190 ? 17.522 15.414 -4.921 1.00 81.44 190 GLY A O 1
ATOM 1534 N N . PHE A 1 191 ? 16.402 13.907 -6.161 1.00 79.31 191 PHE A N 1
ATOM 1535 C CA . PHE A 1 191 ? 17.165 12.748 -5.671 1.00 79.31 191 PHE A CA 1
ATOM 1536 C C . PHE A 1 191 ? 18.581 12.753 -6.269 1.00 79.31 191 PHE A C 1
ATOM 1538 O O . PHE A 1 191 ? 19.550 12.772 -5.512 1.00 79.31 191 PHE A O 1
ATOM 1545 N N . ASP A 1 192 ? 18.695 12.946 -7.584 1.00 76.31 192 ASP A N 1
ATOM 1546 C CA . ASP A 1 192 ? 19.969 13.039 -8.298 1.00 76.31 192 ASP A CA 1
ATOM 1547 C C . ASP A 1 192 ? 20.866 14.159 -7.741 1.00 76.31 192 ASP A C 1
ATOM 1549 O O . ASP A 1 192 ? 22.071 13.977 -7.564 1.00 76.31 192 ASP A O 1
ATOM 1553 N N . VAL A 1 193 ? 20.278 15.314 -7.396 1.00 81.06 193 VAL A N 1
ATOM 1554 C CA . VAL A 1 193 ? 20.997 16.475 -6.831 1.00 81.06 193 VAL A CA 1
ATOM 1555 C C . VAL A 1 193 ? 21.704 16.140 -5.512 1.00 81.06 193 VAL A C 1
ATOM 1557 O O . VAL A 1 193 ? 22.743 16.724 -5.206 1.00 81.06 193 VAL A O 1
ATOM 1560 N N . VAL A 1 194 ? 21.166 15.205 -4.727 1.00 79.44 194 VAL A N 1
ATOM 1561 C CA . VAL A 1 194 ? 21.761 14.764 -3.454 1.00 79.44 194 VAL A CA 1
ATOM 1562 C C . VAL A 1 194 ? 22.497 13.425 -3.571 1.00 79.44 194 VAL A C 1
ATOM 1564 O O . VAL A 1 194 ? 22.893 12.860 -2.552 1.00 79.44 194 VAL A O 1
ATOM 1567 N N . GLY A 1 195 ? 22.709 12.934 -4.796 1.00 69.88 195 GLY A N 1
ATOM 1568 C CA . GLY A 1 195 ? 23.408 11.680 -5.072 1.00 69.88 195 GLY A CA 1
ATOM 1569 C C . GLY A 1 195 ? 22.600 10.426 -4.730 1.00 69.88 195 GLY A C 1
ATOM 1570 O O . GLY A 1 195 ? 23.198 9.425 -4.334 1.00 69.88 195 GLY A O 1
ATOM 1571 N N . LEU A 1 196 ? 21.267 10.497 -4.834 1.00 62.12 196 LEU A N 1
ATOM 1572 C CA . LEU A 1 196 ? 20.319 9.400 -4.601 1.00 62.12 196 LEU A CA 1
ATOM 1573 C C . LEU A 1 196 ? 19.577 8.987 -5.871 1.00 62.12 196 LEU A C 1
ATOM 1575 O O . LEU A 1 196 ? 19.345 9.866 -6.726 1.00 62.12 196 LEU A O 1
#